Protein AF-X6MQ44-F1 (afdb_monomer)

Mean predicted aligned error: 20.92 Å

Radius of gyration: 38.78 Å; Cα contacts (8 Å, |Δi|>4): 163; chains: 1; bounding box: 104×66×96 Å

Organism: Reticulomyxa filosa (NCBI:txid46433)

Sequence (318 aa):
MSMSQIKHWPMGALSVCFCKTDLRNQKKKKAPASIANKKGLDTHINITDWSSSKMYLVGGMQNASSSKGEYDKYAKEMKALTRLCGDIITEEELRQALEDNNGNISMVIEQISRLLVHGVFIYLLLLSGYIYAYTYICIAKVGASGKSDSRVGVIFFCFLSFVFVSLSLSLSVSGQRVSYVTQQSDNDKAEYIARTMSEGSREMEGKNDRLHKEQEREEVGETKPGINLQGYCTNGNCLAAKGKLLVWVNIGFEAVSFTSDKALYCCPDCRESTVGSIVKAIQHATSLEDLRERSENAMNSVEITNLVTKLQKYEITV

Foldseek 3Di:
DDDDDDDDDDDDDDDDDDDDDDDDDDDDDDDDDDDDDDDDDDDDDDDDDDDDDDDDDPPPPPPPPDDPDPVVQQVVLLVVVCVVQVVPDPSVVLVVLCVVVVNPSVSSVVVSVVVVLVVVVVVLVVVVVVVVVVLVVVVVVVVVVVDDPVVVSVVVVVVVVVVSVVVVVVSVVVVVVVVVVCVVVVVVVVVVVVVVVVVVVVVVVVVVVVVVVVVVPPDPPDDDAAKKWKFAFPPPPFPCNVVVHIAIDGPHDPDDPPDLVLQFDQGPGVRDRGGRGTPDIDDPAPDPVRVVVVVVCVCPDPVNVVVCVVCVVVVNDD

Secondary structure (DSSP, 8-state):
-PPPPPPP-PPPPPP--------------------------------------------------S---GGGTTHHHHHHHHHHHTTTS-HHHHHHHHHHTTT-HHHHHHHHHHHHHHHHHHHHHHHHHHHHHHHHHHHHHHHTTS---HHHHHHHHHHHHHHHHHHHHHHHHHHHHHHHHHHHHHHHHHHHHHHHHHHHHHHHHHHHHHHHHHHGGGG-----SS-EEEEEE--TTSHHHHTT-EEEEE--SS-----TT---EE-TTT-SEEEEEEEEEE-S-S-HHHHHHHHHHHHTSHHHHHHHHHHHHTT---

Structure (mmCIF, N/CA/C/O backbone):
data_AF-X6MQ44-F1
#
_entry.id   AF-X6MQ44-F1
#
loop_
_atom_site.group_PDB
_atom_site.id
_atom_site.type_symbol
_atom_site.label_atom_id
_atom_site.label_alt_id
_atom_site.label_comp_id
_atom_site.label_asym_id
_atom_site.label_entity_id
_atom_site.label_seq_id
_atom_site.pdbx_PDB_ins_code
_atom_site.Cartn_x
_atom_site.Cartn_y
_atom_site.Cartn_z
_atom_site.occupancy
_atom_site.B_iso_or_equiv
_atom_site.auth_seq_id
_atom_site.auth_comp_id
_atom_site.auth_asym_id
_atom_site.auth_atom_id
_atom_site.pdbx_PDB_model_num
ATOM 1 N N . MET A 1 1 ? 10.439 22.976 60.079 1.00 40.72 1 MET A N 1
ATOM 2 C CA . MET A 1 1 ? 10.827 22.303 58.821 1.00 40.72 1 MET A CA 1
ATOM 3 C C . MET A 1 1 ? 11.066 23.380 57.781 1.00 40.72 1 MET A C 1
ATOM 5 O O . MET A 1 1 ? 10.129 24.074 57.413 1.00 40.72 1 MET A O 1
ATOM 9 N N . SER A 1 2 ? 12.332 23.606 57.438 1.00 33.25 2 SER A N 1
ATOM 10 C CA . SER A 1 2 ? 12.802 24.615 56.487 1.00 33.25 2 SER A CA 1
ATOM 11 C C . SER A 1 2 ? 12.750 24.066 55.059 1.00 33.25 2 SER A C 1
ATOM 13 O O . SER A 1 2 ? 13.154 22.930 54.822 1.00 33.25 2 SER A O 1
ATOM 15 N N . MET A 1 3 ? 12.262 24.867 54.108 1.00 34.16 3 MET A N 1
ATOM 16 C CA . MET A 1 3 ? 12.374 24.570 52.677 1.00 34.16 3 MET A CA 1
ATOM 17 C C . MET A 1 3 ? 13.710 25.099 52.154 1.00 34.16 3 MET A C 1
ATOM 19 O O . MET A 1 3 ? 14.016 26.286 52.256 1.00 34.16 3 MET A O 1
ATOM 23 N N . SER A 1 4 ? 14.511 24.177 51.634 1.00 43.12 4 SER A N 1
ATOM 24 C CA . SER A 1 4 ? 15.811 24.390 51.014 1.00 43.12 4 SER A CA 1
ATOM 25 C C . SER A 1 4 ? 15.689 24.888 49.574 1.00 43.12 4 SER A C 1
ATOM 27 O O . SER A 1 4 ? 14.761 24.564 48.838 1.00 43.12 4 SER A O 1
ATOM 29 N N . GLN A 1 5 ? 16.677 25.696 49.201 1.00 50.06 5 GLN A N 1
ATOM 30 C CA . GLN A 1 5 ? 16.797 26.423 47.946 1.00 50.06 5 GLN A CA 1
ATOM 31 C C . GLN A 1 5 ? 17.142 25.533 46.745 1.00 50.06 5 GLN A C 1
ATOM 33 O O . GLN A 1 5 ? 17.976 24.632 46.845 1.00 50.06 5 GLN A O 1
ATOM 38 N N . ILE A 1 6 ? 16.569 25.869 45.588 1.00 42.12 6 ILE A N 1
ATOM 39 C CA . ILE A 1 6 ? 16.967 25.368 44.269 1.00 42.12 6 ILE A CA 1
ATOM 40 C C . ILE A 1 6 ? 18.019 26.331 43.697 1.00 42.12 6 ILE A C 1
ATOM 42 O O . ILE A 1 6 ? 17.779 27.532 43.584 1.00 42.12 6 ILE A O 1
ATOM 46 N N . LYS A 1 7 ? 19.202 25.797 43.372 1.00 47.31 7 LYS A N 1
ATOM 47 C CA . LYS A 1 7 ? 20.334 26.519 42.774 1.00 47.31 7 LYS A CA 1
ATOM 48 C C . LYS A 1 7 ? 20.227 26.527 41.245 1.00 47.31 7 LYS A C 1
ATOM 50 O O . LYS A 1 7 ? 20.020 25.484 40.634 1.00 47.31 7 LYS A O 1
ATOM 55 N N . HIS A 1 8 ? 20.438 27.702 40.655 1.00 36.41 8 HIS A N 1
ATOM 56 C CA . HIS A 1 8 ? 20.649 27.925 39.223 1.00 36.41 8 HIS A CA 1
ATOM 57 C C . HIS A 1 8 ? 21.972 27.315 38.721 1.00 36.41 8 HIS A C 1
ATOM 59 O O . HIS A 1 8 ? 22.979 27.336 39.428 1.00 36.41 8 HIS A O 1
ATOM 65 N N . TRP A 1 9 ? 21.976 26.848 37.470 1.00 40.34 9 TRP A N 1
ATOM 66 C CA . TRP A 1 9 ? 23.171 26.543 36.668 1.00 40.34 9 TRP A CA 1
ATOM 67 C C . TRP A 1 9 ? 23.391 27.635 35.603 1.00 40.34 9 TRP A C 1
ATOM 69 O O . TRP A 1 9 ? 22.401 28.118 35.047 1.00 40.34 9 TRP A O 1
ATOM 79 N N . PRO A 1 10 ? 24.643 28.022 35.282 1.00 53.38 10 PRO A N 1
ATOM 80 C CA . PRO A 1 10 ? 24.929 28.978 34.219 1.00 53.38 10 PRO A CA 1
ATOM 81 C C . PRO A 1 10 ? 25.150 28.285 32.863 1.00 53.38 10 PRO A C 1
ATOM 83 O O . PRO A 1 10 ? 25.798 27.244 32.770 1.00 53.38 10 PRO A O 1
ATOM 86 N N . MET A 1 11 ? 24.635 28.911 31.802 1.00 32.62 11 MET A N 1
ATOM 87 C CA . MET A 1 11 ? 24.924 28.575 30.407 1.00 32.62 11 MET A CA 1
ATOM 88 C C . MET A 1 11 ? 26.364 28.972 30.052 1.00 32.62 11 MET A C 1
ATOM 90 O O . MET A 1 11 ? 26.730 30.143 30.145 1.00 32.62 11 MET A O 1
ATOM 94 N N . GLY A 1 12 ? 27.169 27.993 29.637 1.00 39.81 12 GLY A N 1
ATOM 95 C CA . GLY A 1 12 ? 28.502 28.191 29.073 1.00 39.81 12 GLY A CA 1
ATOM 96 C C . GLY A 1 12 ? 28.436 28.395 27.560 1.00 39.81 12 GLY A C 1
ATOM 97 O O . GLY A 1 12 ? 27.854 27.586 26.841 1.00 39.81 12 GLY A O 1
ATOM 98 N N . ALA A 1 13 ? 29.033 29.491 27.100 1.00 38.56 13 ALA A N 1
ATOM 99 C CA . ALA A 1 13 ? 29.178 29.870 25.703 1.00 38.56 13 ALA A CA 1
ATOM 100 C C . ALA A 1 13 ? 30.116 28.912 24.946 1.00 38.56 13 ALA A C 1
ATOM 102 O O . ALA A 1 13 ? 31.231 28.647 25.395 1.00 38.56 13 ALA A O 1
ATOM 103 N N . LEU A 1 14 ? 29.687 28.443 23.771 1.00 35.06 14 LEU A N 1
ATOM 104 C CA . LEU A 1 14 ? 30.545 27.744 22.815 1.00 35.06 14 LEU A CA 1
ATOM 105 C C . LEU A 1 14 ? 31.047 28.724 21.751 1.00 35.06 14 LEU A C 1
ATOM 107 O O . LEU A 1 14 ? 30.281 29.415 21.081 1.00 35.06 14 LEU A O 1
ATOM 111 N N . SER A 1 15 ? 32.372 28.774 21.670 1.00 37.06 15 SER A N 1
ATOM 112 C CA . SER A 1 15 ? 33.204 29.583 20.787 1.00 37.06 15 SER A CA 1
ATOM 113 C C . SER A 1 15 ? 33.095 29.129 19.327 1.00 37.06 15 SER A C 1
ATOM 115 O O . SER A 1 15 ? 33.192 27.940 19.026 1.00 37.06 15 SER A O 1
ATOM 117 N N . VAL A 1 16 ? 32.929 30.093 18.421 1.00 33.97 16 VAL A N 1
ATOM 118 C CA . VAL A 1 16 ? 32.944 29.913 16.965 1.00 33.97 16 VAL A CA 1
ATOM 119 C C . VAL A 1 16 ? 34.387 30.053 16.472 1.00 33.97 16 VAL A C 1
ATOM 121 O O . VAL A 1 16 ? 34.942 31.150 16.478 1.00 33.97 16 VAL A O 1
ATOM 124 N N . CYS A 1 17 ? 34.996 28.958 16.014 1.00 33.00 17 CYS A N 1
ATOM 125 C CA . CYS A 1 17 ? 36.275 28.998 15.300 1.00 33.00 17 CYS A CA 1
ATOM 126 C C . CYS A 1 17 ? 36.040 29.176 13.793 1.00 33.00 17 CYS A C 1
ATOM 128 O O . CYS A 1 17 ? 35.612 28.259 13.098 1.00 33.00 17 CYS A O 1
ATOM 130 N N . PHE A 1 18 ? 36.367 30.367 13.292 1.00 29.58 18 PHE A N 1
ATOM 131 C CA . PHE A 1 18 ? 36.511 30.680 11.871 1.00 29.58 18 PHE A CA 1
ATOM 132 C C . PHE A 1 18 ? 37.867 30.151 11.370 1.00 29.58 18 PHE A C 1
ATOM 134 O O . PHE A 1 18 ? 38.910 30.683 11.750 1.00 29.58 18 PHE A O 1
ATOM 141 N N . CYS A 1 19 ? 37.877 29.149 10.487 1.00 31.67 19 CYS A N 1
ATOM 142 C CA . CYS A 1 19 ? 39.065 28.835 9.691 1.00 31.67 19 CYS A CA 1
ATOM 143 C C . CYS A 1 19 ? 39.043 29.656 8.399 1.00 31.67 19 CYS A C 1
ATOM 145 O O . CYS A 1 19 ? 38.226 29.454 7.506 1.00 31.67 19 CYS A O 1
ATOM 147 N N . LYS A 1 20 ? 39.959 30.619 8.350 1.00 37.53 20 LYS A N 1
ATOM 148 C CA . LYS A 1 20 ? 40.277 31.484 7.219 1.00 37.53 20 LYS A CA 1
ATOM 149 C C . LYS A 1 20 ? 41.381 30.779 6.431 1.00 37.53 20 LYS A C 1
ATOM 151 O O . LYS A 1 20 ? 42.461 30.584 6.982 1.00 37.53 20 LYS A O 1
ATOM 156 N N . THR A 1 21 ? 41.136 30.386 5.183 1.00 38.09 21 THR A N 1
ATOM 157 C CA . THR A 1 21 ? 42.202 29.874 4.307 1.00 38.09 21 THR A CA 1
ATOM 158 C C . THR A 1 21 ? 42.466 30.859 3.178 1.00 38.09 21 THR A C 1
ATOM 160 O O . THR A 1 21 ? 41.563 31.314 2.479 1.00 38.09 21 THR A O 1
ATOM 163 N N . ASP A 1 22 ? 43.738 31.232 3.104 1.00 36.44 22 ASP A N 1
ATOM 164 C CA . ASP A 1 22 ? 44.355 32.280 2.304 1.00 36.44 22 ASP A CA 1
ATOM 165 C C . ASP A 1 22 ? 44.233 32.032 0.791 1.00 36.44 22 ASP A C 1
ATOM 167 O O . ASP A 1 22 ? 44.649 30.996 0.270 1.00 36.44 22 ASP A O 1
ATOM 171 N N . LEU A 1 23 ? 43.760 33.050 0.068 1.00 40.91 23 LEU A N 1
ATOM 172 C CA . LEU A 1 23 ? 44.074 33.247 -1.343 1.00 40.91 23 LEU A CA 1
ATOM 173 C C . LEU A 1 23 ? 45.462 33.889 -1.444 1.00 40.91 23 LEU A C 1
ATOM 175 O O . LEU A 1 23 ? 45.620 35.049 -1.064 1.00 40.91 23 LEU A O 1
ATOM 179 N N . ARG A 1 24 ? 46.436 33.200 -2.052 1.00 38.47 24 ARG A N 1
ATOM 180 C CA . ARG A 1 24 ? 47.536 33.838 -2.805 1.00 38.47 24 ARG A CA 1
ATOM 181 C C . ARG A 1 24 ? 48.386 32.817 -3.565 1.00 38.47 24 ARG A C 1
ATOM 183 O O . ARG A 1 24 ? 49.160 32.085 -2.965 1.00 38.47 24 ARG A O 1
ATOM 190 N N . ASN A 1 25 ? 48.308 32.841 -4.898 1.00 39.97 25 ASN A N 1
ATOM 191 C CA . ASN A 1 25 ? 49.400 33.281 -5.787 1.00 39.97 25 ASN A CA 1
ATOM 192 C C . ASN A 1 25 ? 49.288 32.666 -7.190 1.00 39.97 25 ASN A C 1
ATOM 194 O O . ASN A 1 25 ? 49.593 31.500 -7.414 1.00 39.97 25 ASN A O 1
ATOM 198 N N . GLN A 1 26 ? 48.977 33.516 -8.170 1.00 43.81 26 GLN A N 1
ATOM 199 C CA . GLN A 1 26 ? 49.437 33.322 -9.541 1.00 43.81 26 GLN A CA 1
ATOM 200 C C . GLN A 1 26 ? 50.883 33.816 -9.662 1.00 43.81 26 GLN A C 1
ATOM 202 O O . GLN A 1 26 ? 51.168 34.948 -9.270 1.00 43.81 26 GLN A O 1
ATOM 207 N N . LYS A 1 27 ? 51.761 33.035 -10.305 1.00 42.88 27 LYS A N 1
ATOM 208 C CA . LYS A 1 27 ? 52.895 33.557 -11.094 1.00 42.88 27 LYS A CA 1
ATOM 209 C C . LYS A 1 27 ? 53.459 32.491 -12.050 1.00 42.88 27 LYS A C 1
ATOM 211 O O . LYS A 1 27 ? 54.208 31.613 -11.661 1.00 42.88 27 LYS A O 1
ATOM 216 N N . LYS A 1 28 ? 53.061 32.634 -13.319 1.00 45.84 28 LYS A N 1
ATOM 217 C CA . LYS A 1 28 ? 53.877 32.710 -14.551 1.00 45.84 28 LYS A CA 1
ATOM 218 C C . LYS A 1 28 ? 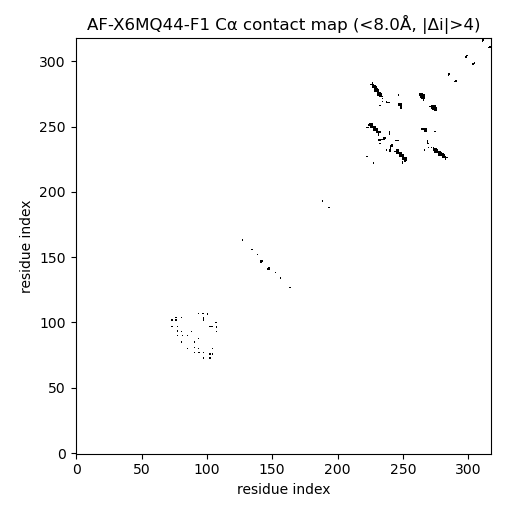55.172 31.872 -14.698 1.00 45.84 28 LYS A C 1
ATOM 220 O O . LYS A 1 28 ? 56.120 32.061 -13.949 1.00 45.84 28 LYS A O 1
ATOM 225 N N . LYS A 1 29 ? 55.255 31.284 -15.912 1.00 42.00 29 LYS A N 1
ATOM 226 C CA . LYS A 1 29 ? 56.418 31.074 -16.820 1.00 42.00 29 LYS A CA 1
ATOM 227 C C . LYS A 1 29 ? 57.267 29.801 -16.635 1.00 42.00 29 LYS A C 1
ATOM 229 O O . LYS A 1 29 ? 58.084 29.754 -15.730 1.00 42.00 29 LYS A O 1
ATOM 234 N N . LYS A 1 30 ? 57.261 28.905 -17.639 1.00 37.31 30 LYS A N 1
ATOM 235 C CA . LYS A 1 30 ? 58.252 28.815 -18.751 1.00 37.31 30 LYS A CA 1
ATOM 236 C C . LYS A 1 30 ? 58.090 27.491 -19.525 1.00 37.31 30 LYS A C 1
ATOM 238 O O . LYS A 1 30 ? 58.086 26.430 -18.919 1.00 37.31 30 LYS A O 1
ATOM 243 N N . ALA A 1 31 ? 58.030 27.571 -20.856 1.00 41.19 31 ALA A N 1
ATOM 244 C CA . ALA A 1 31 ? 58.493 26.499 -21.747 1.00 41.19 31 ALA A CA 1
ATOM 245 C C . ALA A 1 31 ? 60.039 26.455 -21.720 1.00 41.19 31 ALA A C 1
ATOM 247 O O . ALA A 1 31 ? 60.648 27.479 -21.374 1.00 41.19 31 ALA A O 1
ATOM 248 N N . PRO A 1 32 ? 60.685 25.326 -22.080 1.00 52.41 32 PRO A N 1
ATOM 249 C CA . PRO A 1 32 ? 61.116 25.198 -23.479 1.00 52.41 32 PRO A CA 1
ATOM 250 C C . PRO A 1 32 ? 61.218 23.760 -24.057 1.00 52.41 32 PRO A C 1
ATOM 252 O O . PRO A 1 32 ? 61.368 22.779 -23.342 1.00 52.41 32 PRO A O 1
ATOM 255 N N . ALA A 1 33 ? 61.215 23.731 -25.396 1.00 37.25 33 ALA A N 1
ATOM 256 C CA . ALA A 1 33 ? 62.097 22.975 -26.301 1.00 37.25 33 ALA A CA 1
ATOM 257 C C . ALA A 1 33 ? 62.185 21.429 -26.247 1.00 37.25 33 ALA A C 1
ATOM 259 O O . ALA A 1 33 ? 62.843 20.836 -25.402 1.00 37.25 33 ALA A O 1
ATOM 260 N N . SER A 1 34 ? 61.616 20.824 -27.300 1.00 50.00 34 SER A N 1
ATOM 261 C CA . SER A 1 34 ? 62.248 19.903 -28.270 1.00 50.00 34 SER A CA 1
ATOM 262 C C . SER A 1 34 ? 63.395 18.986 -27.821 1.00 50.00 34 SER A C 1
ATOM 264 O O . SER A 1 34 ? 64.504 19.478 -27.629 1.00 50.00 34 SER A O 1
ATOM 266 N N . ILE A 1 35 ? 63.198 17.660 -27.924 1.00 41.19 35 ILE A N 1
ATOM 267 C CA . ILE A 1 35 ? 64.244 16.713 -28.359 1.00 41.19 35 ILE A CA 1
ATOM 268 C C . ILE A 1 35 ? 63.657 15.628 -29.286 1.00 41.19 35 ILE A C 1
ATOM 270 O O . ILE A 1 35 ? 62.611 15.040 -29.038 1.00 41.19 35 ILE A O 1
ATOM 274 N N . ALA A 1 36 ? 64.404 15.448 -30.371 1.00 35.97 36 ALA A N 1
ATOM 275 C CA . ALA A 1 36 ? 64.347 14.570 -31.530 1.00 35.97 36 ALA A CA 1
ATOM 276 C C . ALA A 1 36 ? 63.997 13.070 -31.368 1.00 35.97 36 ALA A C 1
ATOM 278 O O . ALA A 1 36 ? 64.338 12.423 -30.386 1.00 35.97 36 ALA A O 1
ATOM 279 N N . ASN A 1 37 ? 63.476 12.537 -32.486 1.00 39.22 37 ASN A N 1
ATOM 280 C CA . ASN A 1 37 ? 63.750 11.239 -33.127 1.00 39.22 37 ASN A CA 1
ATOM 281 C C . ASN A 1 37 ? 63.785 9.954 -32.281 1.00 39.22 37 ASN A C 1
ATOM 283 O O . ASN A 1 37 ? 64.752 9.691 -31.571 1.00 39.22 37 ASN A O 1
ATOM 287 N N . LYS A 1 38 ? 62.909 9.009 -32.651 1.00 40.44 38 LYS A N 1
ATOM 288 C CA . LYS A 1 38 ? 63.353 7.652 -33.007 1.00 40.44 38 LYS A CA 1
ATOM 289 C C . LYS A 1 38 ? 62.444 7.030 -34.068 1.00 40.44 38 LYS A C 1
ATOM 291 O O . LYS A 1 38 ? 61.225 7.029 -33.953 1.00 40.44 38 LYS A O 1
ATOM 296 N N . LYS A 1 39 ? 63.108 6.557 -35.122 1.00 39.75 39 LYS A N 1
ATOM 297 C CA . LYS A 1 39 ? 62.587 5.767 -36.234 1.00 39.75 39 LYS A CA 1
ATOM 298 C C . LYS A 1 39 ? 62.207 4.361 -35.755 1.00 39.75 39 LYS A C 1
ATOM 300 O O . LYS A 1 39 ? 62.901 3.828 -34.898 1.00 39.75 39 LYS A O 1
ATOM 305 N N . GLY A 1 40 ? 61.170 3.818 -36.396 1.00 38.47 40 GLY A N 1
ATOM 306 C CA . GLY A 1 40 ? 60.993 2.426 -36.831 1.00 38.47 40 GLY A CA 1
ATOM 307 C C . GLY A 1 40 ? 61.257 1.291 -35.844 1.00 38.47 40 GLY A C 1
ATOM 308 O O . GLY A 1 40 ? 62.402 1.053 -35.477 1.00 38.47 40 GLY A O 1
ATOM 309 N N . LEU A 1 41 ? 60.219 0.501 -35.563 1.00 36.56 41 LEU A N 1
ATOM 310 C CA . LEU A 1 41 ? 60.361 -0.953 -35.579 1.00 36.56 41 LEU A CA 1
ATOM 311 C C . LEU A 1 41 ? 59.011 -1.629 -35.828 1.00 36.56 41 LEU A C 1
ATOM 313 O O . LEU A 1 41 ? 57.962 -1.148 -35.402 1.00 36.56 41 LEU A O 1
ATOM 317 N N . ASP A 1 42 ? 59.105 -2.711 -36.580 1.00 33.72 42 ASP A N 1
ATOM 318 C CA . ASP A 1 42 ? 58.079 -3.320 -37.399 1.00 33.72 42 ASP A CA 1
ATOM 319 C C . ASP A 1 42 ? 56.977 -4.063 -36.641 1.00 33.72 42 ASP A C 1
ATOM 321 O O . ASP A 1 42 ? 57.160 -4.680 -35.591 1.00 33.72 42 ASP A O 1
ATOM 325 N N . THR A 1 43 ? 55.813 -4.034 -37.274 1.00 44.06 43 THR A N 1
ATOM 326 C CA . THR A 1 43 ? 54.680 -4.928 -37.080 1.00 44.06 43 THR A CA 1
ATOM 327 C C . THR A 1 43 ? 55.044 -6.361 -37.458 1.00 44.06 43 THR A C 1
ATOM 329 O O . THR A 1 43 ? 55.342 -6.604 -38.620 1.00 44.06 43 THR A O 1
ATOM 332 N N . HIS A 1 44 ? 54.914 -7.308 -36.529 1.00 36.38 44 HIS A N 1
ATOM 333 C CA . HIS A 1 44 ? 54.509 -8.691 -36.816 1.00 36.38 44 HIS A CA 1
ATOM 334 C C . HIS A 1 44 ? 53.992 -9.337 -35.522 1.00 36.38 44 HIS A C 1
ATOM 336 O O . HIS A 1 44 ? 54.762 -9.850 -34.716 1.00 36.38 44 HIS A O 1
ATOM 342 N N . ILE A 1 45 ? 52.671 -9.312 -35.320 1.00 32.84 45 ILE A N 1
ATOM 343 C CA . ILE A 1 45 ? 51.995 -10.196 -34.364 1.00 32.84 45 ILE A CA 1
ATOM 344 C C . ILE A 1 45 ? 51.304 -11.275 -35.194 1.00 32.84 45 ILE A C 1
ATOM 346 O O . ILE A 1 45 ? 50.326 -11.011 -35.891 1.00 32.84 45 ILE A O 1
ATOM 350 N N . ASN A 1 46 ? 51.869 -12.481 -35.146 1.00 34.38 46 ASN A N 1
ATOM 351 C CA . ASN A 1 46 ? 51.244 -13.703 -35.636 1.00 34.38 46 ASN A CA 1
ATOM 352 C C . ASN A 1 46 ? 50.083 -14.060 -34.704 1.00 34.38 46 ASN A C 1
ATOM 354 O O . ASN A 1 46 ? 50.299 -14.361 -33.531 1.00 34.38 46 ASN A O 1
ATOM 358 N N . ILE A 1 47 ? 48.862 -14.040 -35.234 1.00 36.59 47 ILE A N 1
ATOM 359 C CA . ILE A 1 47 ? 47.681 -14.615 -34.590 1.00 36.59 47 ILE A CA 1
ATOM 360 C C . ILE A 1 47 ? 47.427 -15.962 -35.259 1.00 36.59 47 ILE A C 1
ATOM 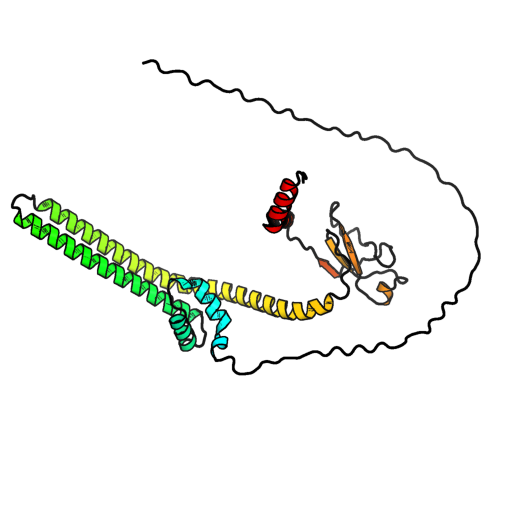362 O O . ILE A 1 47 ? 46.794 -16.019 -36.308 1.00 36.59 47 ILE A O 1
ATOM 366 N N . THR A 1 48 ? 47.906 -17.040 -34.644 1.00 41.72 48 THR A N 1
ATOM 367 C CA . THR A 1 48 ? 47.394 -18.398 -34.866 1.00 41.72 48 THR A CA 1
ATOM 368 C C . THR A 1 48 ? 47.590 -19.210 -33.590 1.00 41.72 48 THR A C 1
ATOM 370 O O . THR A 1 48 ? 48.652 -19.793 -33.410 1.00 41.72 48 THR A O 1
ATOM 373 N N . ASP A 1 49 ? 46.584 -19.237 -32.714 1.00 32.72 49 ASP A N 1
ATOM 374 C CA . ASP A 1 49 ? 46.145 -20.485 -32.075 1.00 32.72 49 ASP A CA 1
ATOM 375 C C . ASP A 1 49 ? 44.770 -20.274 -31.417 1.00 32.72 49 ASP A C 1
ATOM 377 O O . ASP A 1 49 ? 44.644 -19.704 -30.334 1.00 32.72 49 ASP A O 1
ATOM 381 N N . TRP A 1 50 ? 43.714 -20.685 -32.119 1.00 37.91 50 TRP A N 1
ATOM 382 C CA . TRP A 1 50 ? 42.380 -20.878 -31.556 1.00 37.91 50 TRP A CA 1
ATOM 383 C C . TRP A 1 50 ? 42.153 -22.384 -31.514 1.00 37.91 50 TRP A C 1
ATOM 385 O O . TRP A 1 50 ? 41.611 -22.973 -32.450 1.00 37.91 50 TRP A O 1
ATOM 395 N N . SER A 1 51 ? 42.610 -23.016 -30.437 1.00 38.97 51 SER A N 1
ATOM 396 C CA . SER A 1 51 ? 42.328 -24.423 -30.179 1.00 38.97 51 SER A CA 1
ATOM 397 C C . SER A 1 51 ? 41.161 -24.549 -29.205 1.00 38.97 51 SER A C 1
ATOM 399 O O . SER A 1 51 ? 41.185 -24.095 -28.063 1.00 38.97 51 SER A O 1
ATOM 401 N N . SER A 1 52 ? 40.101 -25.146 -29.743 1.00 48.84 52 SER A N 1
ATOM 402 C CA . SER A 1 52 ? 38.796 -25.401 -29.150 1.00 48.84 52 SER A CA 1
ATOM 403 C C . SER A 1 52 ? 38.843 -26.006 -27.746 1.00 48.84 52 SER A C 1
ATOM 405 O O . SER A 1 52 ? 39.370 -27.095 -27.547 1.00 48.84 52 SER A O 1
ATOM 407 N N . SER A 1 53 ? 38.123 -25.384 -26.812 1.00 36.06 53 SER A N 1
ATOM 408 C CA . SER A 1 53 ? 37.561 -26.073 -25.647 1.00 36.06 53 SER A CA 1
ATOM 409 C C . SER A 1 53 ? 36.042 -25.963 -25.701 1.00 36.06 53 SER A C 1
ATOM 411 O O . SER A 1 53 ? 35.448 -24.919 -25.448 1.00 36.06 53 SER A O 1
ATOM 413 N N . LYS A 1 54 ? 35.417 -27.066 -26.111 1.00 40.69 54 LYS A N 1
ATOM 414 C CA . LYS A 1 54 ? 33.972 -27.249 -26.223 1.00 40.69 54 LYS A CA 1
ATOM 415 C C . LYS A 1 54 ? 33.436 -27.651 -24.845 1.00 40.69 54 LYS A C 1
ATOM 417 O O . LYS A 1 54 ? 33.403 -28.833 -24.520 1.00 40.69 54 LYS A O 1
ATOM 422 N N . MET A 1 55 ? 33.060 -26.676 -24.016 1.00 31.81 55 MET A N 1
ATOM 423 C CA . MET A 1 55 ? 32.297 -26.940 -22.791 1.00 31.81 55 MET A CA 1
ATOM 424 C C . MET A 1 55 ? 30.829 -27.166 -23.158 1.00 31.81 55 MET A C 1
ATOM 426 O O . MET A 1 55 ? 30.144 -26.259 -23.622 1.00 31.81 55 MET A O 1
ATOM 430 N N . TYR A 1 56 ? 30.345 -28.390 -22.954 1.00 38.59 56 TYR A N 1
ATOM 431 C CA . TYR A 1 56 ? 28.919 -28.698 -22.986 1.00 38.59 56 TYR A CA 1
ATOM 432 C C . TYR A 1 56 ? 28.304 -28.269 -21.650 1.00 38.59 56 TYR A C 1
ATOM 434 O O . TYR A 1 56 ? 28.551 -28.894 -20.621 1.00 38.59 56 TYR A O 1
ATOM 442 N N . LEU A 1 57 ? 27.509 -27.199 -21.658 1.00 37.69 57 LEU A N 1
ATOM 443 C CA . LEU A 1 57 ? 26.650 -26.845 -20.532 1.00 37.69 57 LEU A CA 1
ATOM 444 C C . LEU A 1 57 ? 25.366 -27.673 -20.631 1.00 37.69 57 LEU A C 1
ATOM 446 O O . LEU A 1 57 ? 24.522 -27.446 -21.497 1.00 37.69 57 LEU A O 1
ATOM 450 N N . VAL A 1 58 ? 25.240 -28.668 -19.755 1.00 44.66 58 VAL A N 1
ATOM 451 C CA . VAL A 1 58 ? 24.029 -29.480 -19.608 1.00 44.66 58 VAL A CA 1
ATOM 452 C C . VAL A 1 58 ? 23.019 -28.671 -18.792 1.00 44.66 58 VAL A C 1
ATOM 454 O O . VAL A 1 58 ? 23.009 -28.714 -17.564 1.00 44.66 58 VAL A O 1
ATOM 457 N N . GLY A 1 59 ? 22.191 -27.887 -19.483 1.00 39.19 59 GLY A N 1
ATOM 458 C CA . GLY A 1 59 ? 21.049 -27.192 -18.893 1.00 39.19 59 GLY A CA 1
ATOM 459 C C . GLY A 1 59 ? 19.945 -28.185 -18.536 1.00 39.19 59 GLY A C 1
ATOM 460 O O . GLY A 1 59 ? 19.167 -28.597 -19.395 1.00 39.19 59 GLY A O 1
ATOM 461 N N . GLY A 1 60 ? 19.881 -28.582 -17.266 1.00 40.84 60 GLY A N 1
ATOM 462 C CA . GLY A 1 60 ? 18.774 -29.356 -16.712 1.00 40.84 60 GLY A CA 1
ATOM 463 C C . GLY A 1 60 ? 17.503 -28.510 -16.631 1.00 40.84 60 GLY A C 1
ATOM 464 O O . GLY A 1 60 ? 17.253 -27.849 -15.630 1.00 40.84 60 GLY A O 1
ATOM 465 N N . MET A 1 61 ? 16.695 -28.548 -17.689 1.00 50.56 61 MET A N 1
ATOM 466 C CA . MET A 1 61 ? 15.342 -27.995 -17.738 1.00 50.56 61 MET A CA 1
ATOM 467 C C . MET A 1 61 ? 14.390 -28.929 -16.976 1.00 50.56 61 MET A C 1
ATOM 469 O O . MET A 1 61 ? 13.768 -29.823 -17.547 1.00 50.56 61 MET A O 1
ATOM 473 N N . GLN A 1 62 ? 14.319 -28.769 -15.654 1.00 48.31 62 GLN A N 1
ATOM 474 C CA . GLN A 1 62 ? 13.347 -29.468 -14.812 1.00 48.31 62 GLN A CA 1
ATOM 475 C C . GLN A 1 62 ? 12.004 -28.736 -14.876 1.00 48.31 62 GLN A C 1
ATOM 477 O O . GLN A 1 62 ? 11.650 -27.953 -13.998 1.00 48.31 62 GLN A O 1
ATOM 482 N N . ASN A 1 63 ? 11.235 -29.015 -15.928 1.00 48.19 63 ASN A N 1
ATOM 483 C CA . ASN A 1 63 ? 9.811 -28.705 -15.958 1.00 48.19 63 ASN A CA 1
ATOM 484 C C . ASN A 1 63 ? 9.078 -29.721 -15.077 1.00 48.19 63 ASN A C 1
ATOM 486 O O . ASN A 1 63 ? 8.583 -30.743 -15.548 1.00 48.19 63 ASN A O 1
ATOM 490 N N . ALA A 1 64 ? 9.006 -29.436 -13.779 1.00 50.94 64 ALA A N 1
ATOM 491 C CA . ALA A 1 64 ? 8.079 -30.100 -12.873 1.00 50.94 64 ALA A CA 1
ATOM 492 C C . ALA A 1 64 ? 6.657 -29.549 -13.097 1.00 50.94 64 ALA A C 1
ATOM 494 O O . ALA A 1 64 ? 6.086 -28.881 -12.241 1.00 50.94 64 ALA A O 1
ATOM 495 N N . SER A 1 65 ? 6.071 -29.816 -14.264 1.00 60.03 65 SER A N 1
ATOM 496 C CA . SER A 1 65 ? 4.631 -29.675 -14.479 1.00 60.03 65 SER A CA 1
ATOM 497 C C . SER A 1 65 ? 3.971 -31.022 -14.201 1.00 60.03 65 SER A C 1
ATOM 499 O O . SER A 1 65 ? 3.667 -31.786 -15.114 1.00 60.03 65 SER A O 1
ATOM 501 N N . SER A 1 66 ? 3.787 -31.344 -12.924 1.00 52.38 66 SER A N 1
ATOM 502 C CA . SER A 1 66 ? 2.882 -32.417 -12.515 1.00 52.38 66 SER A CA 1
ATOM 503 C C . SER A 1 66 ? 2.115 -32.001 -11.258 1.00 52.38 66 SER A C 1
ATOM 505 O O . SER A 1 66 ? 2.657 -31.893 -10.164 1.00 52.38 66 SER A O 1
ATOM 507 N N . SER A 1 67 ? 0.815 -31.755 -11.440 1.00 53.06 67 SER A N 1
ATOM 508 C CA . SER A 1 67 ? -0.221 -31.721 -10.393 1.00 53.06 67 SER A CA 1
ATOM 509 C C . SER A 1 67 ? -0.160 -30.631 -9.309 1.00 53.06 67 SER A C 1
ATOM 511 O O . SER A 1 67 ? -0.577 -30.866 -8.177 1.00 53.06 67 SER A O 1
ATOM 513 N N . LYS A 1 68 ? 0.270 -29.406 -9.631 1.00 48.25 68 LYS A N 1
ATOM 514 C CA . LYS A 1 68 ? -0.022 -28.261 -8.755 1.00 48.25 68 LYS A CA 1
ATOM 515 C C . LYS A 1 68 ? -1.504 -27.912 -8.902 1.00 48.25 68 LYS A C 1
ATOM 517 O O . LYS A 1 68 ? -1.922 -27.398 -9.935 1.00 48.25 68 LYS A O 1
ATOM 522 N N . GLY A 1 69 ? -2.282 -28.332 -7.908 1.00 55.69 69 GLY A N 1
ATOM 523 C CA . GLY A 1 69 ? -3.731 -28.223 -7.882 1.00 55.69 69 GLY A CA 1
ATOM 524 C C . GLY A 1 69 ? -4.239 -26.797 -8.072 1.00 55.69 69 GLY A C 1
ATOM 525 O O . GLY A 1 69 ? -3.511 -25.818 -7.930 1.00 55.69 69 GLY A O 1
ATOM 526 N N . GLU A 1 70 ? -5.533 -26.734 -8.344 1.00 58.22 70 GLU A N 1
ATOM 527 C CA . GLU A 1 70 ? -6.430 -25.582 -8.520 1.00 58.22 70 GLU A CA 1
ATOM 528 C C . GLU A 1 70 ? -6.213 -24.381 -7.565 1.00 58.22 70 GLU A C 1
ATOM 530 O O . GLU A 1 70 ? -6.650 -23.270 -7.849 1.00 58.22 70 GLU A O 1
ATOM 535 N N . TYR A 1 71 ? -5.444 -24.574 -6.491 1.00 60.16 71 TYR A N 1
ATOM 536 C CA . TYR A 1 71 ? -4.986 -23.581 -5.519 1.00 60.16 71 TYR A CA 1
ATOM 537 C C . TYR A 1 71 ? -4.175 -22.404 -6.087 1.00 60.16 71 TYR A C 1
ATOM 539 O O . TYR A 1 71 ? -4.162 -21.344 -5.468 1.00 60.16 71 TYR A O 1
ATOM 547 N N . ASP A 1 72 ? -3.494 -22.539 -7.230 1.00 77.19 72 ASP A N 1
ATOM 548 C CA . ASP A 1 72 ? -2.635 -21.448 -7.738 1.00 77.19 72 ASP A CA 1
ATOM 549 C C . ASP A 1 72 ? -3.415 -20.381 -8.536 1.00 77.19 72 ASP A C 1
ATOM 551 O O . ASP A 1 72 ? -2.871 -19.331 -8.879 1.00 77.19 72 ASP A O 1
ATOM 555 N N . LYS A 1 73 ? -4.705 -20.617 -8.829 1.00 90.81 73 LYS A N 1
ATOM 556 C CA . LYS A 1 73 ? -5.497 -19.754 -9.724 1.00 90.81 73 LYS A CA 1
ATOM 557 C C . LYS A 1 73 ? -5.656 -18.322 -9.199 1.00 90.81 73 LYS A C 1
ATOM 559 O O . LYS A 1 73 ? -5.684 -17.395 -10.003 1.00 90.81 73 LYS A O 1
ATOM 564 N N . TYR A 1 74 ? -5.726 -18.153 -7.877 1.00 93.44 74 TYR A N 1
ATOM 565 C CA . TYR A 1 74 ? -5.954 -16.865 -7.207 1.00 93.44 74 TYR A CA 1
ATOM 566 C C . TYR A 1 74 ? -4.875 -16.532 -6.166 1.00 93.44 74 TYR A C 1
ATOM 568 O O . TYR A 1 74 ? -5.132 -15.841 -5.181 1.00 93.44 74 TYR A O 1
ATOM 576 N N . ALA A 1 75 ? -3.652 -17.049 -6.330 1.00 93.81 75 ALA A N 1
ATOM 577 C CA . ALA A 1 75 ? -2.610 -16.938 -5.307 1.00 93.81 75 ALA A CA 1
ATOM 578 C C . ALA A 1 75 ? -2.201 -15.483 -4.994 1.00 93.81 75 ALA A C 1
ATOM 580 O O . ALA A 1 75 ? -1.843 -15.160 -3.856 1.00 93.81 75 ALA A O 1
ATOM 581 N N . LYS A 1 76 ? -2.248 -14.582 -5.986 1.00 94.31 76 LYS A N 1
ATOM 582 C CA . LYS A 1 76 ? -1.896 -13.163 -5.798 1.00 94.31 76 LYS A CA 1
ATOM 583 C C . LYS A 1 76 ? -3.006 -12.416 -5.061 1.00 94.31 76 LYS A C 1
ATOM 585 O O . LYS A 1 76 ? -2.719 -11.638 -4.153 1.00 94.31 76 LYS A O 1
ATOM 590 N N . GLU A 1 77 ? -4.247 -12.684 -5.441 1.00 95.00 77 GLU A N 1
ATOM 591 C CA . GLU A 1 77 ? -5.472 -12.126 -4.880 1.00 95.00 77 GLU A CA 1
ATOM 592 C C . GLU A 1 77 ? -5.640 -12.568 -3.429 1.00 95.00 77 GLU A C 1
ATOM 594 O O . GLU A 1 77 ? -5.821 -11.724 -2.553 1.00 95.00 77 GLU A O 1
ATOM 599 N N . MET A 1 78 ? -5.459 -13.866 -3.167 1.00 95.12 78 MET A N 1
ATOM 600 C CA . MET A 1 78 ? -5.451 -14.445 -1.827 1.00 95.12 78 MET A CA 1
ATOM 601 C C . MET A 1 78 ? -4.437 -13.726 -0.939 1.00 95.12 78 MET A C 1
ATOM 603 O O . MET A 1 78 ? -4.798 -13.150 0.079 1.00 95.12 78 MET A O 1
ATOM 607 N N . LYS A 1 79 ? -3.173 -13.638 -1.377 1.00 94.75 79 LYS A N 1
ATOM 608 C CA . LYS A 1 79 ? -2.111 -12.972 -0.610 1.00 94.75 79 LYS A CA 1
ATOM 609 C C . LYS A 1 79 ? -2.404 -11.494 -0.332 1.00 94.75 79 LYS A C 1
ATOM 611 O O . LYS A 1 79 ? -2.012 -10.983 0.719 1.00 94.75 79 LYS A O 1
ATOM 616 N N . ALA A 1 80 ? -3.039 -10.789 -1.268 1.00 95.25 80 ALA A N 1
ATOM 617 C CA . ALA A 1 80 ? -3.431 -9.396 -1.077 1.00 95.25 80 ALA A CA 1
ATOM 618 C C . ALA A 1 80 ? -4.563 -9.269 -0.046 1.00 95.25 80 ALA A C 1
ATOM 620 O O . ALA A 1 80 ? -4.471 -8.447 0.864 1.00 95.25 80 ALA A O 1
ATOM 621 N N . LEU A 1 81 ? -5.589 -10.113 -0.145 1.00 94.44 81 LEU A N 1
ATOM 622 C CA . LEU A 1 81 ? -6.738 -10.103 0.754 1.00 94.44 81 LEU A CA 1
ATOM 623 C C . LEU A 1 81 ? -6.390 -10.592 2.168 1.00 94.44 81 LEU A C 1
ATOM 625 O O . LEU A 1 81 ? -6.828 -9.975 3.134 1.00 94.44 81 LEU A O 1
ATOM 629 N N . THR A 1 82 ? -5.519 -11.593 2.322 1.00 95.31 82 THR A N 1
ATOM 630 C CA . THR A 1 82 ? -4.994 -12.013 3.634 1.00 95.31 82 THR A CA 1
ATOM 631 C C . THR A 1 82 ? -4.262 -10.869 4.337 1.00 95.31 82 THR A C 1
ATOM 633 O O . THR A 1 82 ? -4.371 -10.712 5.547 1.00 95.31 82 THR A O 1
ATOM 636 N N . ARG A 1 83 ? -3.544 -10.011 3.598 1.00 93.62 83 ARG A N 1
ATOM 637 C CA . ARG A 1 83 ? -2.901 -8.823 4.189 1.00 93.62 83 ARG A CA 1
ATOM 638 C C . ARG A 1 83 ? -3.899 -7.753 4.631 1.00 93.62 83 ARG A C 1
ATOM 640 O O . ARG A 1 83 ? -3.575 -6.984 5.527 1.00 93.62 83 ARG A O 1
ATOM 647 N N . LEU A 1 84 ? -5.066 -7.679 3.993 1.00 91.38 84 LEU A N 1
ATOM 648 C CA . LEU A 1 84 ? -6.108 -6.701 4.315 1.00 91.38 84 LEU A CA 1
ATOM 649 C C . LEU A 1 84 ? -7.023 -7.174 5.452 1.00 91.38 84 LEU A C 1
ATOM 651 O O . LEU A 1 84 ? -7.466 -6.355 6.252 1.00 91.38 84 LEU A O 1
ATOM 655 N N . CYS A 1 85 ? -7.322 -8.474 5.507 1.00 89.75 85 CYS A N 1
ATOM 656 C CA . CYS A 1 85 ? -8.392 -9.029 6.339 1.00 89.75 85 CYS A CA 1
ATOM 657 C C . CYS A 1 85 ? -7.964 -10.236 7.189 1.00 89.75 85 CYS A C 1
ATOM 659 O O . CYS A 1 85 ? -8.835 -10.894 7.750 1.00 89.75 85 CYS A O 1
ATOM 661 N N . GLY A 1 86 ? -6.668 -10.546 7.289 1.00 88.06 86 GLY A N 1
ATOM 662 C CA . GLY A 1 86 ? -6.172 -11.810 7.857 1.00 88.06 86 GLY A CA 1
ATOM 663 C C . GLY A 1 86 ? -6.602 -12.116 9.295 1.00 88.06 86 GLY A C 1
ATOM 664 O O . GLY A 1 86 ? -6.704 -13.283 9.650 1.00 88.06 86 GLY A O 1
ATOM 665 N N . ASP A 1 87 ? -6.914 -11.096 10.097 1.00 89.25 87 ASP A N 1
ATOM 666 C CA . ASP A 1 87 ? -7.385 -11.283 11.479 1.00 89.25 87 ASP A CA 1
ATOM 667 C C . ASP A 1 87 ? -8.912 -11.462 11.574 1.00 89.25 87 ASP A C 1
ATOM 669 O O . ASP A 1 87 ? -9.444 -11.825 12.622 1.00 89.25 87 ASP A O 1
ATOM 673 N N . ILE A 1 88 ? -9.628 -11.144 10.493 1.00 90.00 88 ILE A N 1
ATOM 674 C CA . ILE A 1 88 ? -11.087 -11.014 10.456 1.00 90.00 88 ILE A CA 1
ATOM 675 C C . ILE A 1 88 ? -11.737 -12.234 9.804 1.00 90.00 88 ILE A C 1
ATOM 677 O O . ILE A 1 88 ? -12.797 -12.665 10.253 1.00 90.00 88 ILE A O 1
ATOM 681 N N . ILE A 1 89 ? -11.138 -12.750 8.729 1.00 93.44 89 ILE A N 1
ATOM 682 C CA . ILE A 1 89 ? -11.694 -13.837 7.922 1.00 93.44 89 ILE A CA 1
ATOM 683 C C . ILE A 1 89 ? -10.683 -14.971 7.793 1.00 93.44 89 ILE A C 1
ATOM 685 O O . ILE A 1 89 ? -9.486 -14.730 7.629 1.00 93.44 89 ILE A O 1
ATOM 689 N N . THR A 1 90 ? -11.170 -16.207 7.864 1.00 94.88 90 THR A N 1
ATOM 690 C CA . THR A 1 90 ? -10.322 -17.387 7.667 1.00 94.88 90 THR A CA 1
ATOM 691 C C . THR A 1 90 ? -9.913 -17.525 6.198 1.00 94.88 90 THR A C 1
ATOM 693 O O . THR A 1 90 ? -10.609 -17.052 5.293 1.00 94.88 90 THR A O 1
ATOM 696 N N . GLU A 1 91 ? -8.767 -18.157 5.935 1.00 93.31 91 GLU A N 1
ATOM 697 C CA . GLU A 1 91 ? -8.250 -18.327 4.570 1.00 93.31 91 GLU A CA 1
ATOM 698 C C . GLU A 1 91 ? -9.219 -19.152 3.703 1.00 93.31 91 GLU A C 1
ATOM 700 O O . GLU A 1 91 ? -9.396 -18.878 2.517 1.00 93.31 91 GLU A O 1
ATOM 705 N N . GLU A 1 92 ? -9.916 -20.112 4.309 1.00 93.88 92 GLU A N 1
ATOM 706 C CA . GLU A 1 92 ? -10.906 -20.968 3.663 1.00 93.88 92 GLU A CA 1
ATOM 707 C C . GLU A 1 92 ? -12.150 -20.192 3.214 1.00 93.88 92 GLU A C 1
ATOM 709 O O . GLU A 1 92 ? -12.588 -20.347 2.072 1.00 93.88 92 GLU A O 1
ATOM 714 N N . GLU A 1 93 ? -12.701 -19.334 4.077 1.00 94.12 93 GLU A N 1
ATOM 715 C CA . GLU A 1 93 ? -13.847 -18.475 3.743 1.00 94.12 93 GLU A CA 1
ATOM 716 C C . GLU A 1 93 ? -13.481 -17.462 2.658 1.00 94.12 93 GLU A C 1
ATOM 718 O O . GLU A 1 93 ? -14.260 -17.209 1.736 1.00 94.12 93 GLU A O 1
ATOM 723 N N . LEU A 1 94 ? -12.267 -16.914 2.736 1.00 94.62 94 LEU A N 1
ATOM 724 C CA . LEU A 1 94 ? -11.747 -15.997 1.734 1.00 94.62 94 LEU A CA 1
ATOM 725 C C . LEU A 1 94 ? -11.574 -16.682 0.373 1.00 94.62 94 LEU A C 1
ATOM 727 O O . LEU A 1 94 ? -11.871 -16.090 -0.667 1.00 94.62 94 LEU A O 1
ATOM 731 N N . ARG A 1 95 ? -11.131 -17.943 0.378 1.00 94.19 95 ARG A N 1
ATOM 732 C CA . ARG A 1 95 ? -11.004 -18.762 -0.830 1.00 94.19 95 ARG A CA 1
ATOM 733 C C . ARG A 1 95 ? -12.355 -19.045 -1.456 1.00 94.19 95 ARG A C 1
ATOM 735 O O . ARG A 1 95 ? -12.506 -18.822 -2.652 1.00 94.19 95 ARG A O 1
ATOM 742 N N . GLN A 1 96 ? -13.326 -19.468 -0.651 1.00 95.00 96 GLN A N 1
ATOM 743 C CA . GLN A 1 96 ? -14.685 -19.706 -1.125 1.00 95.00 96 GLN A CA 1
ATOM 744 C C . GLN A 1 96 ? -15.272 -18.433 -1.745 1.00 95.00 96 GLN A C 1
ATOM 746 O O . GLN A 1 96 ? -15.809 -18.475 -2.846 1.00 95.00 96 GLN A O 1
ATOM 751 N N . ALA A 1 97 ? -15.085 -17.277 -1.099 1.00 95.12 97 ALA A N 1
ATOM 752 C CA . ALA A 1 97 ? -15.540 -16.002 -1.641 1.00 95.12 97 ALA A CA 1
ATOM 753 C C . ALA A 1 97 ? -14.862 -15.663 -2.980 1.00 95.12 97 ALA A C 1
ATOM 755 O O . ALA A 1 97 ? -15.518 -15.162 -3.890 1.00 95.12 97 ALA A O 1
ATOM 756 N N . LEU A 1 98 ? -13.564 -15.938 -3.138 1.00 95.12 98 LEU A N 1
ATOM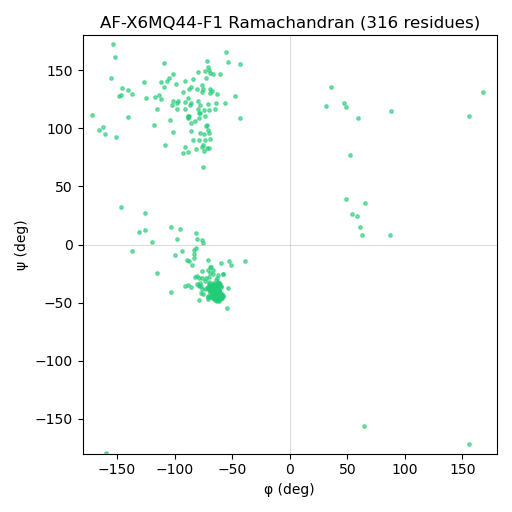 757 C CA . LEU A 1 98 ? -12.874 -15.757 -4.418 1.00 95.12 98 LEU A CA 1
ATOM 758 C C . LEU A 1 98 ? -13.399 -16.708 -5.497 1.00 95.12 98 LEU A C 1
ATOM 760 O O . LEU A 1 98 ? -13.582 -16.273 -6.632 1.00 95.12 98 LEU A O 1
ATOM 764 N N . GLU A 1 99 ? -13.659 -17.970 -5.164 1.00 94.75 99 GLU A N 1
ATOM 765 C CA . GLU A 1 99 ? -14.221 -18.957 -6.092 1.00 94.75 99 GLU A CA 1
ATOM 766 C C . GLU A 1 99 ? -15.633 -18.557 -6.548 1.00 94.75 99 GLU A C 1
ATOM 768 O O . GLU A 1 99 ? -15.879 -18.488 -7.753 1.00 94.75 99 GLU A O 1
ATOM 773 N N . ASP A 1 100 ? -16.509 -18.178 -5.612 1.00 95.38 100 ASP A N 1
ATOM 774 C CA . ASP A 1 100 ? -17.892 -17.752 -5.876 1.00 95.38 100 ASP A CA 1
ATOM 775 C C . ASP A 1 100 ? -17.968 -16.470 -6.723 1.00 95.38 100 ASP A C 1
ATOM 777 O O . ASP A 1 100 ? -18.921 -16.257 -7.472 1.00 95.38 100 ASP A O 1
ATOM 781 N N . ASN A 1 101 ? -16.951 -15.610 -6.615 1.00 95.81 101 ASN A N 1
ATOM 782 C CA . ASN A 1 101 ? -16.856 -14.348 -7.347 1.00 95.81 101 ASN A CA 1
ATOM 783 C C . ASN A 1 101 ? -15.884 -14.417 -8.540 1.00 95.81 101 ASN A C 1
ATOM 785 O O . ASN A 1 101 ? -15.465 -13.380 -9.060 1.00 95.81 101 ASN A O 1
ATOM 789 N N . ASN A 1 102 ? -15.491 -15.618 -8.975 1.00 94.50 102 ASN A N 1
ATOM 790 C CA . ASN A 1 102 ? -14.587 -15.863 -10.105 1.00 94.50 102 ASN A CA 1
ATOM 791 C C . ASN A 1 102 ? -13.236 -15.113 -10.021 1.00 94.50 102 ASN A C 1
ATOM 793 O O . ASN A 1 102 ? -12.603 -14.851 -11.047 1.00 94.50 102 ASN A O 1
ATOM 797 N N . GLY A 1 103 ? -12.765 -14.791 -8.818 1.00 93.19 103 GLY A N 1
ATOM 798 C CA . GLY A 1 103 ? -11.545 -14.020 -8.563 1.00 93.19 103 GLY A CA 1
ATOM 799 C C . GLY A 1 103 ? -11.733 -12.502 -8.553 1.00 93.19 103 GLY A C 1
ATOM 800 O O . GLY A 1 103 ? -10.748 -11.768 -8.499 1.00 93.19 103 GLY A O 1
ATOM 801 N N . ASN A 1 104 ? -12.968 -11.996 -8.607 1.00 94.94 104 ASN A N 1
ATOM 802 C CA . ASN A 1 104 ? -13.230 -10.561 -8.547 1.00 94.94 104 ASN A CA 1
ATOM 803 C C . ASN A 1 104 ? -13.052 -10.020 -7.118 1.00 94.94 104 ASN A C 1
ATOM 805 O O . ASN A 1 104 ? -13.977 -10.026 -6.305 1.00 94.94 104 ASN A O 1
ATOM 809 N N . ILE A 1 105 ? -11.859 -9.492 -6.838 1.00 94.62 105 ILE A N 1
ATOM 810 C CA . ILE A 1 105 ? -11.480 -8.912 -5.541 1.00 94.62 105 ILE A CA 1
ATOM 811 C C . ILE A 1 105 ? -12.474 -7.836 -5.074 1.00 94.62 105 ILE A C 1
ATOM 813 O O . ILE A 1 105 ? -12.772 -7.761 -3.885 1.00 94.62 105 ILE A O 1
ATOM 817 N N . SER A 1 106 ? -13.010 -7.017 -5.987 1.00 94.00 106 SER A N 1
ATOM 818 C CA . SER A 1 106 ? -13.942 -5.939 -5.631 1.00 94.00 106 SER A CA 1
ATOM 819 C C . SER A 1 106 ? -15.216 -6.491 -4.996 1.00 94.00 106 SER A C 1
ATOM 821 O O . SER A 1 106 ? -15.660 -5.989 -3.965 1.00 94.00 106 SER A O 1
ATOM 823 N N . MET A 1 107 ? -15.772 -7.557 -5.579 1.00 94.62 107 MET A N 1
ATOM 824 C CA . MET A 1 107 ? -16.972 -8.200 -5.044 1.00 94.62 107 MET A CA 1
ATOM 825 C C . MET A 1 107 ? -16.700 -8.911 -3.720 1.00 94.62 107 MET A C 1
ATOM 827 O O . MET A 1 107 ? -17.509 -8.821 -2.799 1.00 94.62 107 MET A O 1
ATOM 831 N N . VAL A 1 108 ? -15.536 -9.553 -3.591 1.00 95.94 108 VAL A N 1
ATOM 832 C CA . VAL A 1 108 ? -15.123 -10.194 -2.335 1.00 95.94 108 VAL A CA 1
ATOM 833 C C . VAL A 1 108 ? -15.000 -9.164 -1.210 1.00 95.94 108 VAL A C 1
ATOM 835 O O . VAL A 1 108 ? -15.534 -9.374 -0.123 1.00 95.94 108 VAL A O 1
ATOM 838 N N . ILE A 1 109 ? -14.367 -8.016 -1.467 1.00 93.75 109 ILE A N 1
ATOM 839 C CA . ILE A 1 109 ? -14.261 -6.924 -0.487 1.00 93.75 109 ILE A CA 1
ATOM 840 C C . ILE A 1 109 ? -15.647 -6.410 -0.094 1.00 93.75 109 ILE A C 1
ATOM 842 O O . ILE A 1 109 ? -15.896 -6.168 1.088 1.00 93.75 109 ILE A O 1
ATOM 846 N N . GLU A 1 110 ? -16.560 -6.253 -1.051 1.00 91.88 110 GLU A N 1
ATOM 847 C CA . GLU A 1 110 ? -17.923 -5.807 -0.766 1.00 91.88 110 GLU A CA 1
ATOM 848 C C . GLU A 1 110 ? -18.680 -6.822 0.109 1.00 91.88 110 GLU A C 1
ATOM 850 O O . GLU A 1 110 ? -19.310 -6.443 1.100 1.00 91.88 110 GLU A O 1
ATOM 855 N N . GLN A 1 111 ? -18.565 -8.117 -0.196 1.00 92.25 111 GLN A N 1
ATOM 856 C CA . GLN A 1 111 ? -19.176 -9.201 0.575 1.00 92.25 111 GLN A CA 1
ATOM 857 C C . GLN A 1 111 ? -18.636 -9.255 2.012 1.00 92.25 111 GLN A C 1
ATOM 859 O O . GLN A 1 111 ? -19.422 -9.311 2.962 1.00 92.25 111 GLN A O 1
ATOM 864 N N . ILE A 1 112 ? -17.316 -9.156 2.191 1.00 91.38 112 ILE A N 1
ATOM 865 C CA . ILE A 1 112 ? -16.672 -9.117 3.515 1.00 91.38 112 ILE A CA 1
ATOM 866 C C . ILE A 1 112 ? -17.093 -7.863 4.286 1.00 91.38 112 ILE A C 1
ATOM 868 O O . ILE A 1 112 ? -17.412 -7.933 5.473 1.00 91.38 112 ILE A O 1
ATOM 872 N N . SER A 1 113 ? -17.162 -6.714 3.611 1.00 89.88 113 SER A N 1
ATOM 873 C CA . SER A 1 113 ? -17.593 -5.457 4.229 1.00 89.88 113 SER A CA 1
ATOM 874 C C . SER A 1 113 ? -19.025 -5.556 4.754 1.00 89.88 113 SER A C 1
ATOM 876 O O . SER A 1 113 ? -19.312 -5.099 5.861 1.00 89.88 113 SER A O 1
ATOM 878 N N . ARG A 1 114 ? -19.924 -6.210 4.007 1.00 89.38 114 ARG A N 1
ATOM 879 C CA . ARG A 1 114 ? -21.290 -6.480 4.475 1.00 89.38 114 ARG A CA 1
ATOM 880 C C . ARG A 1 114 ? -21.284 -7.388 5.705 1.00 89.38 114 ARG A C 1
ATOM 882 O O . ARG A 1 114 ? -21.943 -7.056 6.686 1.00 89.38 114 ARG A O 1
ATOM 889 N N . LEU A 1 115 ? -20.509 -8.474 5.709 1.00 87.44 115 LEU A N 1
ATOM 890 C CA . LEU A 1 115 ? -20.409 -9.363 6.875 1.00 87.44 115 LEU A CA 1
ATOM 891 C C . LEU A 1 115 ? -19.934 -8.622 8.133 1.00 87.44 115 LEU A C 1
ATOM 893 O O . LEU A 1 115 ? -20.538 -8.769 9.195 1.00 87.44 115 LEU A O 1
ATOM 897 N N . LEU A 1 116 ? -18.919 -7.766 8.005 1.00 86.62 116 LEU A N 1
ATOM 898 C CA . LEU A 1 116 ? -18.397 -6.959 9.109 1.00 86.62 116 LEU A CA 1
ATOM 899 C C . LEU A 1 116 ? -19.439 -5.997 9.682 1.00 86.62 116 LEU A C 1
ATOM 901 O O . LEU A 1 116 ? -19.645 -5.949 10.896 1.00 86.62 116 LEU A O 1
ATOM 905 N N . VAL A 1 117 ? -20.131 -5.253 8.818 1.00 85.75 117 VAL A N 1
ATOM 906 C CA . VAL A 1 117 ? -21.161 -4.297 9.249 1.00 85.75 117 VAL A CA 1
ATOM 907 C C . VAL A 1 117 ? -22.320 -5.022 9.932 1.00 85.75 117 VAL A C 1
ATOM 909 O O . VAL A 1 117 ? -22.791 -4.583 10.983 1.00 85.75 117 VAL A O 1
ATOM 912 N N . HIS A 1 118 ? -22.748 -6.160 9.383 1.00 85.44 118 HIS A N 1
ATOM 913 C CA . HIS A 1 118 ? -23.796 -6.979 9.986 1.00 85.44 118 HIS A CA 1
ATOM 914 C C . HIS A 1 118 ? -23.363 -7.557 11.340 1.00 85.44 118 HIS A C 1
ATOM 916 O O . HIS A 1 118 ? -24.144 -7.521 12.291 1.00 85.44 118 HIS A O 1
ATOM 922 N N . GLY A 1 119 ? -22.120 -8.029 11.466 1.00 86.12 119 GLY A N 1
ATOM 923 C CA . GLY A 1 119 ? -21.573 -8.534 12.726 1.00 86.12 119 GLY A CA 1
ATOM 924 C C . GLY A 1 119 ? -21.551 -7.467 13.823 1.00 86.12 119 GLY A C 1
ATOM 925 O O . GLY A 1 119 ? -22.036 -7.704 14.931 1.00 86.12 119 GLY A O 1
ATOM 926 N N . VAL A 1 120 ? -21.079 -6.260 13.498 1.00 85.44 120 VAL A N 1
ATOM 927 C CA . VAL A 1 120 ? -21.090 -5.117 14.427 1.00 85.44 120 VAL A CA 1
ATOM 928 C C . VAL A 1 120 ? -22.520 -4.754 14.831 1.00 85.44 120 VAL A C 1
ATOM 930 O O . VAL A 1 120 ? -22.787 -4.521 16.010 1.00 85.44 120 VAL A O 1
ATOM 933 N N . PHE A 1 121 ? -23.459 -4.749 13.884 1.00 84.56 121 PHE A N 1
ATOM 934 C CA . PHE A 1 121 ? -24.861 -4.454 14.170 1.00 84.56 121 PHE A CA 1
ATOM 935 C C . PHE A 1 121 ? -25.484 -5.474 15.133 1.00 84.56 121 PHE A C 1
ATOM 937 O O . PHE A 1 121 ? -26.112 -5.089 16.119 1.00 84.56 121 PHE A O 1
ATOM 944 N N . ILE A 1 122 ? -25.256 -6.770 14.905 1.00 87.94 122 ILE A N 1
ATOM 945 C CA . ILE A 1 122 ? -25.738 -7.836 15.793 1.00 87.94 122 ILE A CA 1
ATOM 946 C C . ILE A 1 122 ? -25.126 -7.692 17.191 1.00 87.94 122 ILE A C 1
ATOM 948 O O . ILE A 1 122 ? -25.850 -7.760 18.184 1.00 87.94 122 ILE A O 1
ATOM 952 N N . TYR A 1 123 ? -23.818 -7.440 17.287 1.00 86.88 123 TYR A N 1
ATOM 953 C CA . TYR A 1 123 ? -23.148 -7.235 18.572 1.00 86.88 123 TYR A CA 1
ATOM 954 C C . TYR A 1 123 ? -23.754 -6.062 19.358 1.00 86.88 123 TYR A C 1
ATOM 956 O O . TYR A 1 123 ? -24.014 -6.180 20.556 1.00 86.88 123 TYR A O 1
ATOM 964 N N . LEU A 1 124 ? -24.054 -4.950 18.682 1.00 85.88 124 LEU A N 1
ATOM 965 C CA . LEU A 1 124 ? -24.713 -3.797 19.296 1.00 85.88 124 LEU A CA 1
ATOM 966 C C . LEU A 1 124 ? -26.131 -4.122 19.780 1.00 85.88 124 LEU A C 1
ATOM 968 O O . LEU A 1 124 ? -26.506 -3.703 20.877 1.00 85.88 124 LEU A O 1
ATOM 972 N N . LEU A 1 125 ? -26.906 -4.897 19.014 1.00 86.25 125 LEU A N 1
ATOM 973 C CA . LEU A 1 125 ? -28.229 -5.357 19.442 1.00 86.25 125 LEU A CA 1
ATOM 974 C C . LEU A 1 125 ? -28.140 -6.230 20.699 1.00 86.25 125 LEU A C 1
ATOM 976 O O . LEU A 1 125 ? -28.899 -6.015 21.645 1.00 86.25 125 LEU A O 1
ATOM 980 N N . LEU A 1 126 ? -27.185 -7.159 20.755 1.00 89.75 126 LEU A N 1
ATOM 981 C CA . LEU A 1 126 ? -26.966 -8.003 21.933 1.00 89.75 126 LEU A CA 1
ATOM 982 C C . LEU A 1 126 ? -26.562 -7.177 23.157 1.00 89.75 126 LEU A C 1
ATOM 984 O O . LEU A 1 126 ? -27.133 -7.356 24.234 1.00 89.75 126 LEU A O 1
ATOM 988 N N . LEU A 1 127 ? -25.637 -6.230 22.990 1.00 86.06 127 LEU A N 1
ATOM 989 C CA . LEU A 1 127 ? -25.216 -5.338 24.068 1.00 86.06 127 LEU A CA 1
ATOM 990 C C . LEU A 1 127 ? -26.391 -4.492 24.578 1.00 86.06 127 LEU A C 1
ATOM 992 O O . LEU A 1 127 ? -26.553 -4.315 25.784 1.00 86.06 127 LEU A O 1
ATOM 996 N N . SER A 1 128 ? -27.249 -4.021 23.673 1.00 84.75 128 SER A N 1
ATOM 997 C CA . SER A 1 128 ? -28.446 -3.256 24.028 1.00 84.75 128 SER A CA 1
ATOM 998 C C . SER A 1 128 ? -29.447 -4.073 24.841 1.00 84.75 128 SER A C 1
ATOM 1000 O O . SER A 1 128 ? -29.919 -3.610 25.880 1.00 84.75 128 SER A O 1
ATOM 1002 N N . GLY A 1 129 ? -29.703 -5.316 24.426 1.00 87.38 129 GLY A N 1
ATOM 1003 C CA . GLY A 1 129 ? -30.561 -6.242 25.154 1.00 87.38 129 GLY A CA 1
ATOM 1004 C C . GLY A 1 129 ? -29.990 -6.562 26.534 1.00 87.38 129 GLY A C 1
ATOM 1005 O O . GLY A 1 129 ? -30.725 -6.559 27.519 1.00 87.38 129 GLY A O 1
ATOM 1006 N N . TYR A 1 130 ? -28.671 -6.753 26.628 1.00 90.50 130 TYR A N 1
ATOM 1007 C CA . TYR A 1 130 ? -27.982 -6.986 27.898 1.00 90.50 130 TYR A CA 1
ATOM 1008 C C . TYR A 1 130 ? -28.124 -5.795 28.860 1.00 90.50 130 TYR A C 1
ATOM 1010 O O . TYR A 1 130 ? -28.479 -5.980 30.026 1.00 90.50 130 TYR A O 1
ATOM 1018 N N . ILE A 1 131 ? -27.924 -4.564 28.375 1.00 85.56 131 ILE A N 1
ATOM 1019 C CA . ILE A 1 131 ? -28.113 -3.339 29.170 1.00 85.56 131 ILE A CA 1
ATOM 1020 C C . ILE A 1 131 ? -29.578 -3.203 29.614 1.00 85.56 131 ILE A C 1
ATOM 1022 O O . ILE A 1 131 ? -29.850 -2.865 30.770 1.00 85.56 131 ILE A O 1
ATOM 1026 N N . TYR A 1 132 ? -30.532 -3.502 28.730 1.00 86.19 132 TYR A N 1
ATOM 1027 C CA . TYR A 1 132 ? -31.961 -3.449 29.043 1.00 86.19 132 TYR A CA 1
ATOM 1028 C C . TYR A 1 132 ? -32.351 -4.461 30.131 1.00 86.19 132 TYR A C 1
ATOM 1030 O O . TYR A 1 132 ? -33.026 -4.116 31.099 1.00 86.19 132 TYR A O 1
ATOM 1038 N N . ALA A 1 133 ? -31.861 -5.698 30.036 1.00 89.88 133 ALA A N 1
ATOM 1039 C CA . ALA A 1 133 ? -32.088 -6.719 31.055 1.00 89.88 133 ALA A CA 1
ATOM 1040 C C . ALA A 1 133 ? -31.461 -6.329 32.405 1.00 89.88 133 ALA A C 1
ATOM 1042 O O . ALA A 1 133 ? -32.110 -6.437 33.447 1.00 89.88 133 ALA A O 1
ATOM 1043 N N . TYR A 1 134 ? -30.223 -5.823 32.399 1.00 88.12 134 TYR A N 1
ATOM 1044 C CA . TYR A 1 134 ? -29.532 -5.399 33.618 1.00 88.12 134 TYR A CA 1
ATOM 1045 C C . TYR A 1 134 ? -30.254 -4.238 34.313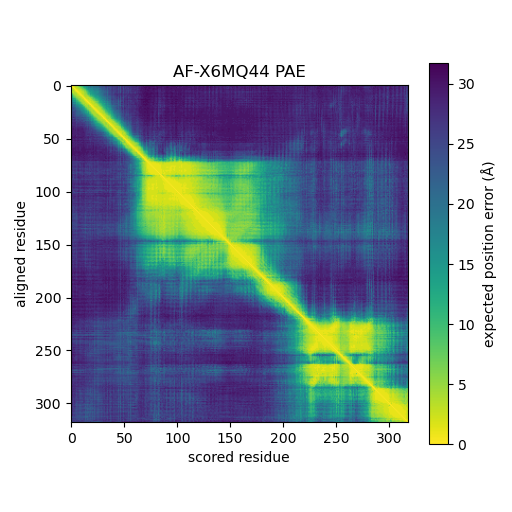 1.00 88.12 134 TYR A C 1
ATOM 1047 O O . TYR A 1 134 ? -30.498 -4.283 35.519 1.00 88.12 134 TYR A O 1
ATOM 1055 N N . THR A 1 135 ? -30.663 -3.219 33.550 1.00 84.19 135 THR A N 1
ATOM 1056 C CA . THR A 1 135 ? -31.432 -2.086 34.086 1.00 84.19 135 THR A CA 1
ATOM 1057 C C . THR A 1 135 ? -32.778 -2.531 34.653 1.00 84.19 135 THR A C 1
ATOM 1059 O O . THR A 1 135 ? -33.132 -2.108 35.754 1.00 84.19 135 THR A O 1
ATOM 1062 N N . TYR A 1 136 ? -33.487 -3.442 33.980 1.00 86.81 136 TYR A N 1
ATOM 1063 C CA . TYR A 1 136 ? -34.731 -4.024 34.487 1.00 86.81 136 TYR A CA 1
ATOM 1064 C C . TYR A 1 136 ? -34.533 -4.742 35.833 1.00 86.81 136 TYR A C 1
ATOM 1066 O O . TYR A 1 136 ? -35.282 -4.500 36.782 1.00 86.81 136 TYR A O 1
ATOM 1074 N N . ILE A 1 137 ? -33.483 -5.563 35.960 1.00 88.75 137 ILE A N 1
ATOM 1075 C CA . ILE A 1 137 ? -33.137 -6.255 37.213 1.00 88.75 137 ILE A CA 1
ATOM 1076 C C . ILE A 1 137 ? -32.818 -5.249 38.330 1.00 88.75 137 ILE A C 1
ATOM 1078 O O . ILE A 1 137 ? -33.290 -5.409 39.460 1.00 88.75 137 ILE A O 1
ATOM 1082 N N . CYS A 1 138 ? -32.048 -4.197 38.034 1.00 84.31 138 CYS A N 1
ATOM 1083 C CA . CYS A 1 138 ? -31.746 -3.139 38.999 1.00 84.31 138 CYS A CA 1
ATOM 1084 C C . CYS A 1 138 ? -33.019 -2.442 39.493 1.00 84.31 138 CYS A C 1
ATOM 1086 O O . CYS A 1 138 ? -33.186 -2.270 40.702 1.00 84.31 138 CYS A O 1
ATOM 1088 N N . ILE A 1 139 ? -33.933 -2.089 38.584 1.00 83.38 139 ILE A N 1
ATOM 1089 C CA . ILE A 1 139 ? -35.213 -1.455 38.926 1.00 83.38 139 ILE A CA 1
ATOM 1090 C C . ILE A 1 139 ? -36.058 -2.389 39.802 1.00 83.38 139 ILE A C 1
ATOM 1092 O O . ILE A 1 139 ? -36.552 -1.958 40.845 1.00 83.38 139 ILE A O 1
ATOM 1096 N N . ALA A 1 140 ? -36.166 -3.673 39.445 1.00 86.31 140 ALA A N 1
ATOM 1097 C CA . ALA A 1 140 ? -36.922 -4.657 40.221 1.00 86.31 140 ALA A CA 1
ATOM 1098 C C . ALA A 1 140 ? -36.381 -4.805 41.657 1.00 86.31 140 ALA A C 1
ATOM 1100 O O . ALA A 1 140 ? -37.146 -4.812 42.624 1.00 86.31 140 ALA A O 1
ATOM 1101 N N . LYS A 1 141 ? -35.051 -4.848 41.819 1.00 86.12 141 LYS A N 1
ATOM 1102 C CA . LYS A 1 141 ? -34.398 -4.963 43.132 1.00 86.12 141 LYS A CA 1
ATOM 1103 C C . LYS A 1 141 ? -34.568 -3.706 43.991 1.00 86.12 141 LYS A C 1
ATOM 1105 O O . LYS A 1 141 ? -34.731 -3.806 45.205 1.00 86.12 141 LYS A O 1
ATOM 1110 N N . VAL A 1 142 ? -34.556 -2.528 43.369 1.00 82.62 142 VAL A N 1
ATOM 1111 C CA . VAL A 1 142 ? -34.772 -1.241 44.047 1.00 82.62 142 VAL A CA 1
ATOM 1112 C C . VAL A 1 142 ? -36.234 -1.068 44.472 1.00 82.62 142 VAL A C 1
ATOM 1114 O O . VAL A 1 142 ? -36.484 -0.577 45.575 1.00 82.62 142 VAL A O 1
ATOM 1117 N N . GLY A 1 143 ? -37.189 -1.526 43.655 1.00 79.19 143 GLY A N 1
ATOM 1118 C CA . GLY A 1 143 ? -38.616 -1.527 43.991 1.00 79.19 143 GLY A CA 1
ATOM 1119 C C . GLY A 1 143 ? -38.943 -2.380 45.221 1.00 79.19 143 GLY A C 1
ATOM 1120 O O . GLY A 1 143 ? -39.741 -1.969 46.060 1.00 79.19 143 GLY A O 1
ATOM 1121 N N . ALA A 1 144 ? -38.254 -3.510 45.401 1.00 83.88 144 ALA A N 1
ATOM 1122 C CA . ALA A 1 144 ? -38.426 -4.374 46.572 1.00 83.88 144 ALA A CA 1
ATOM 1123 C C . ALA A 1 144 ? -37.927 -3.752 47.897 1.00 83.88 144 ALA A C 1
ATOM 1125 O O . ALA A 1 144 ? -38.333 -4.188 48.969 1.00 83.88 144 ALA A O 1
ATOM 1126 N N . SER A 1 145 ? -37.059 -2.733 47.845 1.00 83.19 145 SER A N 1
ATOM 1127 C CA . SER A 1 145 ? -36.447 -2.108 49.033 1.00 83.19 145 SER A CA 1
ATOM 1128 C C . SER A 1 145 ? -37.340 -1.047 49.708 1.00 83.19 145 SER A C 1
ATOM 1130 O O . SER A 1 145 ? -37.043 -0.588 50.810 1.00 83.19 145 SER A O 1
ATOM 1132 N N . GLY A 1 146 ? -38.439 -0.626 49.066 1.00 79.62 146 GLY A N 1
ATOM 1133 C CA . GLY A 1 146 ? -39.434 0.294 49.646 1.00 79.62 146 GLY A CA 1
ATOM 1134 C C . GLY A 1 146 ? -38.930 1.703 50.008 1.00 79.62 146 GLY A C 1
ATOM 1135 O O . GLY A 1 146 ? -39.659 2.461 50.642 1.00 79.62 146 GLY A O 1
ATOM 1136 N N . LYS A 1 147 ? -37.692 2.065 49.638 1.00 68.44 147 LYS A N 1
ATOM 1137 C CA . LYS A 1 147 ? -36.997 3.278 50.119 1.00 68.44 147 LYS A CA 1
ATOM 1138 C C . LYS A 1 147 ? -36.474 4.227 49.038 1.00 68.44 147 LYS A C 1
ATOM 1140 O O . LYS A 1 147 ? -35.684 5.113 49.349 1.00 68.44 147 LYS A O 1
ATOM 1145 N N . SER A 1 148 ? -36.871 4.072 47.780 1.00 60.00 148 SER A N 1
ATOM 1146 C CA . SER A 1 148 ? -36.282 4.845 46.681 1.00 60.00 148 SER A CA 1
ATOM 1147 C C . SER A 1 148 ? -37.230 5.890 46.096 1.00 60.00 148 SER A C 1
ATOM 1149 O O . SER A 1 148 ? -38.401 5.637 45.819 1.00 60.00 148 SER A O 1
ATOM 1151 N N . ASP A 1 149 ? -36.677 7.083 45.884 1.00 71.94 149 ASP A N 1
ATOM 1152 C CA . ASP A 1 149 ? -37.308 8.177 45.158 1.00 71.94 149 ASP A CA 1
ATOM 1153 C C . ASP A 1 149 ? -37.383 7.798 43.668 1.00 71.94 149 ASP A C 1
ATOM 1155 O O . ASP A 1 149 ? -36.412 7.897 42.911 1.00 71.94 149 ASP A O 1
ATOM 1159 N N . SER A 1 150 ? -38.541 7.265 43.271 1.00 71.00 150 SER A N 1
ATOM 1160 C CA . SER A 1 150 ? -38.831 6.674 41.952 1.00 71.00 150 SER A CA 1
ATOM 1161 C C . SER A 1 150 ? -38.458 7.547 40.742 1.00 71.00 150 SER A C 1
ATOM 1163 O O . SER A 1 150 ? -38.310 7.041 39.630 1.00 71.00 150 SER A O 1
ATOM 1165 N N . ARG A 1 151 ? -38.248 8.851 40.942 1.00 78.69 151 ARG A N 1
ATOM 1166 C CA . ARG A 1 151 ? -37.949 9.821 39.882 1.00 78.69 151 ARG A CA 1
ATOM 1167 C C . ARG A 1 151 ? -36.556 9.651 39.272 1.00 78.69 151 ARG A C 1
ATOM 1169 O O . ARG A 1 151 ? -36.400 9.848 38.070 1.00 78.69 151 ARG A O 1
ATOM 1176 N N . VAL A 1 152 ? -35.553 9.245 40.056 1.00 77.75 152 VAL A N 1
ATOM 1177 C CA . VAL A 1 152 ? -34.159 9.145 39.570 1.00 77.75 152 VAL A CA 1
ATOM 1178 C C . VAL A 1 152 ? -33.989 7.985 38.582 1.00 77.75 152 VAL A C 1
ATOM 1180 O O . VAL A 1 152 ? -33.319 8.132 37.560 1.00 77.75 152 VAL A O 1
ATOM 1183 N N . GLY A 1 153 ? -34.649 6.850 38.837 1.00 76.19 153 GLY A N 1
ATOM 1184 C CA . GLY A 1 153 ? -34.588 5.677 37.957 1.00 76.19 153 GLY A CA 1
ATOM 1185 C C . GLY A 1 153 ? -35.217 5.927 36.584 1.00 76.19 153 GLY A C 1
ATOM 1186 O O . GLY A 1 153 ? -34.655 5.525 35.567 1.00 76.19 153 GLY A O 1
ATOM 1187 N N . VAL A 1 154 ? -36.338 6.654 36.543 1.00 78.44 154 VAL A N 1
ATOM 1188 C CA . VAL A 1 154 ? -37.027 6.993 35.287 1.00 78.44 154 VAL A CA 1
ATOM 1189 C C . VAL A 1 154 ? -36.178 7.928 34.424 1.00 78.44 154 VAL A C 1
ATOM 1191 O O . VAL A 1 154 ? -36.050 7.700 33.225 1.00 78.44 154 VAL A O 1
ATOM 1194 N N . ILE A 1 155 ? -35.538 8.939 35.021 1.00 81.56 155 ILE A N 1
ATOM 1195 C CA . ILE A 1 155 ? -34.681 9.880 34.280 1.00 81.56 155 ILE A CA 1
ATOM 1196 C C . ILE A 1 155 ? -33.473 9.155 33.675 1.00 81.56 155 ILE A C 1
ATOM 1198 O O . ILE A 1 155 ? -33.153 9.362 32.504 1.00 81.56 155 ILE A O 1
ATOM 1202 N N . PHE A 1 156 ? -32.830 8.271 34.443 1.00 80.94 156 PHE A N 1
ATOM 1203 C CA . PHE A 1 156 ? -31.677 7.512 33.961 1.00 80.94 156 PHE A CA 1
ATOM 1204 C C . PHE A 1 156 ? -32.053 6.558 32.817 1.00 80.94 156 PHE A C 1
ATOM 1206 O O . PHE A 1 156 ? -31.338 6.465 31.819 1.00 80.94 156 PHE A O 1
ATOM 1213 N N . PHE A 1 157 ? -33.217 5.909 32.916 1.00 80.31 157 PHE A N 1
ATOM 1214 C CA . PHE A 1 157 ? -33.747 5.044 31.863 1.00 80.31 157 PHE A CA 1
ATOM 1215 C C . PHE A 1 157 ? -34.069 5.816 30.575 1.00 80.31 157 PHE A C 1
ATOM 1217 O O . PHE A 1 157 ? -33.700 5.382 29.480 1.00 80.31 157 PHE A O 1
ATOM 1224 N N . CYS A 1 158 ? -34.698 6.989 30.691 1.00 83.00 158 CYS A N 1
ATOM 1225 C CA . CYS A 1 158 ? -34.970 7.860 29.547 1.00 83.00 158 CYS A CA 1
ATOM 1226 C C . CYS A 1 158 ? -33.677 8.338 28.875 1.00 83.00 158 CYS A C 1
ATOM 1228 O O . CYS A 1 158 ? -33.593 8.342 27.647 1.00 83.00 158 CYS A O 1
ATOM 1230 N N . PHE A 1 159 ? -32.652 8.688 29.659 1.00 84.25 159 PHE A N 1
ATOM 1231 C CA . PHE A 1 159 ? -31.365 9.127 29.124 1.00 84.25 159 PHE A CA 1
ATOM 1232 C C . PHE A 1 159 ? -30.644 8.002 28.368 1.00 84.25 159 PHE A C 1
ATOM 1234 O O . PHE A 1 159 ? -30.206 8.205 27.238 1.00 84.25 159 PHE A O 1
ATOM 1241 N N . LEU A 1 160 ? -30.587 6.794 28.939 1.00 82.12 160 LEU A N 1
ATOM 1242 C CA . LEU A 1 160 ? -29.995 5.627 28.274 1.00 82.12 160 LEU A CA 1
ATOM 1243 C C . LEU A 1 160 ? -30.727 5.265 26.978 1.00 82.12 160 LEU A C 1
ATOM 1245 O O . LEU A 1 160 ? -30.086 5.006 25.960 1.00 82.12 160 LEU A O 1
ATOM 1249 N N . SER A 1 161 ? -32.060 5.308 26.996 1.00 82.25 161 SER A N 1
ATOM 1250 C CA . SER A 1 161 ? -32.880 5.050 25.809 1.00 82.25 161 SER A CA 1
ATOM 1251 C C . SER A 1 161 ? -32.616 6.089 24.713 1.00 82.25 161 SER A C 1
ATOM 1253 O O . SER A 1 161 ? -32.453 5.735 23.547 1.00 82.25 161 SER A O 1
ATOM 1255 N N . PHE A 1 162 ? -32.500 7.369 25.081 1.00 84.06 162 PHE A N 1
ATOM 1256 C CA . PHE A 1 162 ? -32.198 8.452 24.144 1.00 84.06 162 PHE A CA 1
ATOM 1257 C C . PHE A 1 162 ? -30.800 8.325 23.525 1.00 84.06 162 PHE A C 1
ATOM 1259 O O . PHE A 1 162 ? -30.648 8.479 22.311 1.00 84.06 162 PHE A O 1
ATOM 1266 N N . VAL A 1 163 ? -29.784 8.002 24.332 1.00 84.75 163 VAL A N 1
ATOM 1267 C CA . VAL A 1 163 ? -28.415 7.767 23.845 1.00 84.75 163 VAL A CA 1
ATOM 1268 C C . VAL A 1 163 ? -28.390 6.585 22.878 1.00 84.75 163 VAL A C 1
ATOM 1270 O O . VAL A 1 163 ? -27.765 6.671 21.822 1.00 84.75 163 VAL A O 1
ATOM 1273 N N . PHE A 1 164 ? -29.121 5.513 23.184 1.00 81.56 164 PHE A N 1
ATOM 1274 C CA . PHE A 1 164 ? -29.186 4.334 22.327 1.00 81.56 164 PHE A CA 1
ATOM 1275 C C . PHE A 1 164 ? -29.850 4.614 20.970 1.00 81.56 164 PHE A C 1
ATOM 1277 O O . PHE A 1 164 ? -29.310 4.241 19.925 1.00 81.56 164 PHE A O 1
ATOM 1284 N N . VAL A 1 165 ? -30.985 5.320 20.966 1.00 82.38 165 VAL A N 1
ATOM 1285 C CA . VAL A 1 165 ? -31.665 5.740 19.728 1.00 82.38 165 VAL A CA 1
ATOM 1286 C C . VAL A 1 165 ? -30.769 6.673 18.914 1.00 82.38 165 VAL A C 1
ATOM 1288 O O . VAL A 1 165 ? -30.635 6.495 17.705 1.00 82.38 165 VAL A O 1
ATOM 1291 N N . SER A 1 166 ? -30.092 7.616 19.572 1.00 81.38 166 SER A N 1
ATOM 1292 C CA . SER A 1 166 ? -29.184 8.561 18.911 1.00 81.38 166 SER A CA 1
ATOM 1293 C C . SER A 1 166 ? -27.985 7.857 18.271 1.00 81.38 166 SER A C 1
ATOM 1295 O O . SER A 1 166 ? -27.612 8.181 17.142 1.00 81.38 166 SER A O 1
ATOM 1297 N N . LEU A 1 167 ? -27.405 6.860 18.948 1.00 81.00 167 LEU A N 1
ATOM 1298 C CA . LEU A 1 167 ? -26.290 6.073 18.420 1.00 81.00 167 LEU A CA 1
ATOM 1299 C C . LEU A 1 167 ? -26.735 5.183 17.250 1.00 81.00 167 LEU A C 1
ATOM 1301 O O . LEU A 1 167 ? -26.060 5.134 16.225 1.00 81.00 167 LEU A O 1
ATOM 1305 N N . SER A 1 168 ? -27.904 4.548 17.364 1.00 79.44 168 SER A N 1
ATOM 1306 C CA . SER A 1 168 ? -28.483 3.707 16.305 1.00 79.44 168 SER A CA 1
ATOM 1307 C C . SER A 1 168 ? -28.809 4.512 15.043 1.00 79.44 168 SER A C 1
ATOM 1309 O O . SER A 1 168 ? -28.528 4.075 13.923 1.00 79.44 168 SER A O 1
ATOM 1311 N N . LEU A 1 169 ? -29.355 5.720 15.216 1.00 79.31 169 LEU A N 1
ATOM 1312 C CA . LEU A 1 169 ? -29.637 6.640 14.117 1.00 79.31 169 LEU A CA 1
ATOM 1313 C C . LEU A 1 169 ? -28.339 7.153 13.482 1.00 79.31 169 LEU A C 1
ATOM 1315 O O . LEU A 1 169 ? -28.225 7.182 12.260 1.00 79.31 169 LEU A O 1
ATOM 1319 N N . SER A 1 170 ? -27.333 7.479 14.298 1.00 78.50 170 SER A N 1
ATOM 1320 C CA . SER A 1 170 ? -26.018 7.910 13.809 1.00 78.50 170 SER A CA 1
ATOM 1321 C C . SER A 1 170 ? -25.333 6.819 12.986 1.00 78.50 170 SER A C 1
ATOM 1323 O O . SER A 1 170 ? -24.804 7.110 11.916 1.00 78.50 170 SER A O 1
ATOM 1325 N N . LEU A 1 171 ? -25.395 5.557 13.419 1.00 74.62 171 LEU A N 1
ATOM 1326 C CA . LEU A 1 171 ? -24.850 4.420 12.669 1.00 74.62 171 LEU A CA 1
ATOM 1327 C C . LEU A 1 171 ? -25.624 4.159 11.368 1.00 74.62 171 LEU A C 1
ATOM 1329 O O . LEU A 1 171 ? -25.002 3.922 10.335 1.00 74.62 171 LEU A O 1
ATOM 1333 N N . SER A 1 172 ? -26.954 4.289 11.380 1.00 75.00 172 SER A N 1
ATOM 1334 C CA . SER A 1 172 ? -27.784 4.136 10.171 1.00 75.00 172 SER A CA 1
ATOM 1335 C C . SER A 1 172 ? -27.500 5.223 9.128 1.00 75.00 172 SER A C 1
ATOM 1337 O O . SER A 1 172 ? -27.326 4.929 7.945 1.00 75.00 172 SER A O 1
ATOM 1339 N N . VAL A 1 173 ? -27.383 6.482 9.565 1.00 72.25 173 VAL A N 1
ATOM 1340 C CA . VAL A 1 173 ? -27.040 7.618 8.691 1.00 72.25 173 VAL A CA 1
ATOM 1341 C C . VAL A 1 173 ? -25.604 7.499 8.173 1.00 72.25 173 VAL A C 1
ATOM 1343 O O . VAL A 1 173 ? -25.331 7.815 7.013 1.00 72.25 173 VAL A O 1
ATOM 1346 N N . SER A 1 174 ? -24.685 6.994 8.999 1.00 63.41 174 SER A N 1
ATOM 1347 C CA . SER A 1 174 ? -23.307 6.716 8.582 1.00 63.41 174 SER A CA 1
ATOM 1348 C C . SER A 1 174 ? -23.256 5.616 7.520 1.00 63.41 174 SER A C 1
ATOM 1350 O O . SER A 1 174 ? -22.547 5.776 6.532 1.00 63.41 174 SER A O 1
ATOM 1352 N N . GLY A 1 175 ? -24.058 4.554 7.653 1.00 59.72 175 GLY A N 1
ATOM 1353 C CA . GLY A 1 175 ? -24.163 3.487 6.652 1.00 59.72 175 GLY A CA 1
ATOM 1354 C C . GLY A 1 175 ? -24.638 3.983 5.281 1.00 59.72 175 GLY A C 1
ATOM 1355 O O . GLY A 1 175 ? -24.056 3.622 4.259 1.00 59.72 175 GLY A O 1
ATOM 1356 N N . GLN A 1 176 ? -25.624 4.888 5.239 1.00 53.22 176 GLN A N 1
ATOM 1357 C CA . GLN A 1 176 ? -26.070 5.507 3.981 1.00 53.22 176 GLN A CA 1
ATOM 1358 C C . GLN A 1 176 ? -25.035 6.469 3.382 1.00 53.22 176 GLN A C 1
ATOM 1360 O O . GLN A 1 176 ? -24.864 6.498 2.163 1.00 53.22 176 GLN A O 1
ATOM 1365 N N . ARG A 1 177 ? -24.301 7.226 4.210 1.00 49.59 177 ARG A N 1
ATOM 1366 C CA . ARG A 1 177 ? -23.198 8.073 3.722 1.00 49.59 177 ARG A CA 1
ATOM 1367 C C . ARG A 1 177 ? -22.028 7.257 3.190 1.00 49.59 177 ARG A C 1
ATOM 1369 O O . ARG A 1 177 ? -21.456 7.657 2.186 1.00 49.59 177 ARG A O 1
ATOM 1376 N N . VAL A 1 178 ? -21.698 6.123 3.808 1.00 49.34 178 VAL A N 1
ATOM 1377 C CA . VAL A 1 178 ? -20.662 5.218 3.290 1.00 49.34 178 VAL A CA 1
ATOM 1378 C C . VAL A 1 178 ? -21.074 4.669 1.928 1.00 49.34 178 VAL A C 1
ATOM 1380 O O . VAL A 1 178 ? -20.244 4.677 1.037 1.00 49.34 178 VAL A O 1
ATOM 1383 N N . SER A 1 179 ? -22.348 4.321 1.721 1.00 50.91 179 SER A N 1
ATOM 1384 C CA . SER A 1 179 ? -22.847 3.824 0.429 1.00 50.91 179 SER A CA 1
ATOM 1385 C C . SER A 1 179 ? -22.804 4.877 -0.702 1.00 50.91 179 SER A C 1
ATOM 1387 O O . SER A 1 179 ? -22.513 4.552 -1.853 1.00 50.91 179 SER A O 1
ATOM 1389 N N . TYR A 1 180 ? -23.027 6.157 -0.377 1.00 47.41 180 TYR A N 1
ATOM 1390 C CA . TYR A 1 180 ? -22.922 7.265 -1.340 1.00 47.41 180 TYR A CA 1
ATOM 1391 C C . TYR A 1 180 ? -21.465 7.685 -1.600 1.00 47.41 180 TYR A C 1
ATOM 1393 O O . TYR A 1 180 ? -21.093 8.021 -2.722 1.00 47.41 180 TYR A O 1
ATOM 1401 N N . VAL A 1 181 ? -20.616 7.635 -0.567 1.00 43.88 181 VAL A N 1
ATOM 1402 C CA . VAL A 1 181 ? -19.176 7.890 -0.693 1.00 43.88 181 VAL A CA 1
ATOM 1403 C C . VAL A 1 181 ? -18.474 6.731 -1.392 1.00 43.88 181 VAL A C 1
ATOM 1405 O O . VAL A 1 181 ? -17.517 6.998 -2.102 1.00 43.88 181 VAL A O 1
ATOM 1408 N N . THR A 1 182 ? -18.951 5.484 -1.294 1.00 45.62 182 THR A N 1
ATOM 1409 C CA . THR A 1 182 ? -18.431 4.381 -2.115 1.00 45.62 182 THR A CA 1
ATOM 1410 C C . THR A 1 182 ? -18.689 4.629 -3.591 1.00 45.62 182 THR A C 1
ATOM 1412 O O . THR A 1 182 ? -17.742 4.528 -4.335 1.00 45.62 182 THR A O 1
ATOM 1415 N N . GLN A 1 183 ? -19.842 5.141 -4.039 1.00 47.91 183 GLN A N 1
ATOM 1416 C CA . GLN A 1 183 ? -20.010 5.467 -5.471 1.00 47.91 183 GLN A CA 1
ATOM 1417 C C . GLN A 1 183 ? -19.065 6.574 -5.981 1.00 47.91 183 GLN A C 1
ATOM 1419 O O . GLN A 1 183 ? -18.612 6.521 -7.124 1.00 47.91 183 GLN A O 1
ATOM 1424 N N . GLN A 1 184 ? -18.733 7.562 -5.145 1.00 41.59 184 GLN A N 1
ATOM 1425 C CA . GLN A 1 184 ? -17.768 8.612 -5.498 1.00 41.59 184 GLN A CA 1
ATOM 1426 C C . GLN A 1 184 ? -16.316 8.095 -5.408 1.00 41.59 184 GLN A C 1
ATOM 1428 O O . GLN A 1 184 ? -15.505 8.336 -6.297 1.00 41.59 184 GLN A O 1
ATOM 1433 N N . SER A 1 185 ? -16.018 7.312 -4.368 1.00 48.75 185 SER A N 1
ATOM 1434 C CA . SER A 1 185 ? -14.740 6.636 -4.142 1.00 48.75 185 SER A CA 1
ATOM 1435 C C . SER A 1 185 ? -14.508 5.488 -5.111 1.00 48.75 185 SER A C 1
ATOM 1437 O O . SER A 1 185 ? -13.357 5.117 -5.256 1.00 48.75 185 SER A O 1
ATOM 1439 N N . ASP A 1 186 ? -15.523 4.899 -5.731 1.00 48.59 186 ASP A N 1
ATOM 1440 C CA . ASP A 1 186 ? -15.390 3.813 -6.701 1.00 48.59 186 ASP A CA 1
ATOM 1441 C C . ASP A 1 186 ? -14.968 4.380 -8.054 1.00 48.59 186 ASP A C 1
ATOM 1443 O O . ASP A 1 186 ? -14.212 3.726 -8.758 1.00 48.59 186 ASP A O 1
ATOM 1447 N N . ASN A 1 187 ? -15.323 5.631 -8.374 1.00 56.47 187 ASN A N 1
ATOM 1448 C CA . ASN A 1 187 ? -14.735 6.349 -9.507 1.00 56.47 187 ASN A CA 1
ATOM 1449 C C . ASN A 1 187 ? -13.270 6.732 -9.231 1.00 56.47 187 ASN A C 1
ATOM 1451 O O . ASN A 1 187 ? -12.404 6.457 -10.059 1.00 56.47 187 ASN A O 1
ATOM 1455 N N . ASP A 1 188 ? -12.964 7.253 -8.038 1.00 58.50 188 ASP A N 1
ATOM 1456 C CA . ASP A 1 188 ? -11.590 7.640 -7.677 1.00 58.50 188 ASP A CA 1
ATOM 1457 C C . ASP A 1 188 ? -10.682 6.418 -7.392 1.00 58.50 188 ASP A C 1
ATOM 1459 O O . ASP A 1 188 ? -9.483 6.435 -7.682 1.00 58.50 188 ASP A O 1
ATOM 1463 N N . LYS A 1 189 ? -11.236 5.310 -6.872 1.00 65.25 189 LYS A N 1
ATOM 1464 C CA . LYS A 1 189 ? -10.548 4.016 -6.702 1.00 65.25 189 LYS A CA 1
ATOM 1465 C C . LYS A 1 189 ? -10.467 3.247 -8.000 1.00 65.25 189 LYS A C 1
ATOM 1467 O O . LYS A 1 189 ? -9.461 2.579 -8.175 1.00 65.25 189 LYS A O 1
ATOM 1472 N N . ALA A 1 190 ? -11.446 3.306 -8.901 1.00 62.31 190 ALA A N 1
ATOM 1473 C CA . ALA A 1 190 ? -11.269 2.744 -10.236 1.00 62.31 190 ALA A CA 1
ATOM 1474 C C . ALA A 1 190 ? -10.132 3.472 -10.954 1.00 62.31 190 ALA A C 1
ATOM 1476 O O . ALA A 1 190 ? -9.314 2.816 -11.590 1.00 62.31 190 ALA A O 1
ATOM 1477 N N . GLU A 1 191 ? -9.998 4.789 -10.773 1.00 69.44 191 GLU A N 1
ATOM 1478 C CA . GLU A 1 191 ? -8.863 5.544 -11.301 1.00 69.44 191 GLU A CA 1
ATOM 1479 C C . GLU A 1 191 ? -7.538 5.173 -10.608 1.00 69.44 191 GLU A C 1
ATOM 1481 O O . GLU A 1 191 ? -6.540 4.942 -11.290 1.00 69.44 191 GLU A O 1
ATOM 1486 N N . TYR A 1 192 ? -7.510 5.039 -9.276 1.00 72.56 192 TYR A N 1
ATOM 1487 C CA . TYR A 1 192 ? -6.311 4.623 -8.536 1.00 72.56 192 TYR A CA 1
ATOM 1488 C C . TYR A 1 192 ? -5.915 3.169 -8.823 1.00 72.56 192 TYR A C 1
ATOM 1490 O O . TYR A 1 192 ? -4.756 2.914 -9.109 1.00 72.56 192 TYR A O 1
ATOM 1498 N N . ILE A 1 193 ? -6.857 2.224 -8.834 1.00 69.56 193 ILE A N 1
ATOM 1499 C CA . ILE A 1 193 ? -6.634 0.811 -9.167 1.00 69.56 193 ILE A CA 1
ATOM 1500 C C . ILE A 1 193 ? -6.267 0.666 -10.644 1.00 69.56 193 ILE A C 1
ATOM 1502 O O . ILE A 1 193 ? -5.373 -0.113 -10.945 1.00 69.56 193 ILE A O 1
ATOM 1506 N N . ALA A 1 194 ? -6.849 1.440 -11.568 1.00 70.06 194 ALA A N 1
ATOM 1507 C CA . ALA A 1 194 ? -6.379 1.488 -12.955 1.00 70.06 194 ALA A CA 1
ATOM 1508 C C . ALA A 1 194 ? -4.940 2.020 -13.036 1.00 70.06 194 ALA A C 1
ATOM 1510 O O . ALA A 1 194 ? -4.132 1.487 -13.796 1.00 70.06 194 ALA A O 1
ATOM 1511 N N . ARG A 1 195 ? -4.576 3.008 -12.206 1.00 73.31 195 ARG A N 1
ATOM 1512 C CA . ARG A 1 195 ? -3.205 3.528 -12.097 1.00 73.31 195 ARG A CA 1
ATOM 1513 C C . ARG A 1 195 ? -2.252 2.476 -11.517 1.00 73.31 195 ARG A C 1
ATOM 1515 O O . ARG A 1 195 ? -1.239 2.200 -12.149 1.00 73.31 195 ARG A O 1
ATOM 1522 N N . THR A 1 196 ? -2.629 1.784 -10.440 1.00 69.88 196 THR A N 1
ATOM 1523 C CA . THR A 1 196 ? -1.856 0.707 -9.797 1.00 69.88 196 THR A CA 1
ATOM 1524 C C . THR A 1 196 ? -1.783 -0.562 -10.649 1.00 69.88 196 THR A C 1
ATOM 1526 O O . THR A 1 196 ? -0.765 -1.241 -10.639 1.00 69.88 196 THR A O 1
ATOM 1529 N N . MET A 1 197 ? -2.809 -0.890 -11.438 1.00 72.69 197 MET A N 1
ATOM 1530 C CA . MET A 1 197 ? -2.770 -1.984 -12.416 1.00 72.69 197 MET A CA 1
ATOM 1531 C C . MET A 1 197 ? -1.983 -1.600 -13.671 1.00 72.69 197 MET A C 1
ATOM 1533 O O . MET A 1 197 ? -1.341 -2.469 -14.260 1.00 72.69 197 MET A O 1
ATOM 1537 N N . SER A 1 198 ? -1.943 -0.316 -14.047 1.00 63.59 198 SER A N 1
ATOM 1538 C CA . SER A 1 198 ? -1.025 0.186 -15.077 1.00 63.59 198 SER A CA 1
ATOM 1539 C C . SER A 1 198 ? 0.429 0.197 -14.590 1.00 63.59 198 SER A C 1
ATOM 1541 O O . SER A 1 198 ? 1.327 -0.157 -15.345 1.00 63.59 198 SER A O 1
ATOM 1543 N N . GLU A 1 199 ? 0.677 0.514 -13.317 1.00 60.81 199 GLU A N 1
ATOM 1544 C CA . GLU A 1 199 ? 1.999 0.468 -12.681 1.00 60.81 199 GLU A CA 1
ATOM 1545 C C . GLU A 1 199 ? 2.446 -0.970 -12.408 1.00 60.81 199 GLU A C 1
ATOM 1547 O O . GLU A 1 199 ? 3.597 -1.300 -12.665 1.00 60.81 199 GLU A O 1
ATOM 1552 N N . GLY A 1 200 ? 1.533 -1.856 -12.005 1.00 54.41 200 GLY A N 1
ATOM 1553 C CA . GLY A 1 200 ? 1.764 -3.291 -11.841 1.00 54.41 200 GLY A CA 1
ATOM 1554 C C . GLY A 1 200 ? 1.977 -4.021 -13.171 1.00 54.41 200 GLY A C 1
ATOM 1555 O O . GLY A 1 200 ? 2.806 -4.929 -13.248 1.00 54.41 200 GLY A O 1
ATOM 1556 N N . SER A 1 201 ? 1.294 -3.592 -14.241 1.00 54.53 201 SER A N 1
ATOM 1557 C CA . SER A 1 201 ? 1.574 -4.054 -15.607 1.00 54.53 201 SER A CA 1
ATOM 1558 C C . SER A 1 201 ? 2.924 -3.530 -16.098 1.00 54.53 201 SER A C 1
ATOM 1560 O O . SER A 1 201 ? 3.689 -4.325 -16.627 1.00 54.53 201 SER A O 1
ATOM 1562 N N . ARG A 1 202 ? 3.298 -2.271 -15.809 1.00 52.94 202 ARG A N 1
ATOM 1563 C CA . ARG A 1 202 ? 4.659 -1.741 -16.054 1.00 52.94 202 ARG A CA 1
ATOM 1564 C C . ARG A 1 202 ? 5.735 -2.391 -15.174 1.00 52.94 202 ARG A C 1
ATOM 1566 O O . ARG A 1 202 ? 6.891 -2.435 -15.573 1.00 52.94 202 ARG A O 1
ATOM 1573 N N . GLU A 1 203 ? 5.397 -2.921 -13.998 1.00 52.38 203 GLU A N 1
ATOM 1574 C CA . GLU A 1 203 ? 6.313 -3.684 -13.135 1.00 52.38 203 GLU A CA 1
ATOM 1575 C C . GLU A 1 203 ? 6.480 -5.141 -13.584 1.00 52.38 203 GLU A C 1
ATOM 1577 O O . GLU A 1 203 ? 7.567 -5.698 -13.428 1.00 52.38 203 GLU A O 1
ATOM 1582 N N . MET A 1 204 ? 5.437 -5.779 -14.131 1.00 47.84 204 MET A N 1
ATOM 1583 C CA . MET A 1 204 ? 5.546 -7.112 -14.741 1.00 47.84 204 MET A CA 1
ATOM 1584 C C . MET A 1 204 ? 6.205 -7.051 -16.120 1.00 47.84 204 MET A C 1
ATOM 1586 O O . MET A 1 204 ? 7.067 -7.880 -16.402 1.00 47.84 204 MET A O 1
ATOM 1590 N N . GLU A 1 205 ? 5.910 -6.023 -16.914 1.00 46.84 205 GLU A N 1
ATOM 1591 C CA . GLU A 1 205 ? 6.680 -5.657 -18.105 1.00 46.84 205 GLU A CA 1
ATOM 1592 C C . GLU A 1 205 ? 8.113 -5.282 -17.698 1.00 46.84 205 GLU A C 1
ATOM 1594 O O . GLU A 1 205 ? 9.049 -5.775 -18.297 1.00 46.84 205 GLU A O 1
ATOM 1599 N N . GLY A 1 206 ? 8.308 -4.609 -16.556 1.00 45.66 206 GLY A N 1
ATOM 1600 C CA . GLY A 1 206 ? 9.601 -4.346 -15.915 1.00 45.66 206 GLY A CA 1
ATOM 1601 C C . GLY A 1 206 ? 10.342 -5.577 -15.365 1.00 45.66 206 GLY A C 1
ATOM 1602 O O . GLY A 1 206 ? 11.559 -5.521 -15.189 1.00 45.66 206 GLY A O 1
ATOM 1603 N N . LYS A 1 207 ? 9.651 -6.690 -15.080 1.00 46.41 207 LYS A N 1
ATOM 1604 C CA . LYS A 1 207 ? 10.246 -7.977 -14.665 1.00 46.41 207 LYS A CA 1
ATOM 1605 C C . LYS A 1 207 ? 10.586 -8.858 -15.865 1.00 46.41 207 LYS A C 1
ATOM 1607 O O . LYS A 1 207 ? 11.624 -9.512 -15.838 1.00 46.41 207 LYS A O 1
ATOM 1612 N N . ASN A 1 208 ? 9.784 -8.814 -16.926 1.00 44.25 208 ASN A N 1
ATOM 1613 C CA . ASN A 1 208 ? 10.128 -9.423 -18.211 1.00 44.25 208 ASN A CA 1
ATOM 1614 C C . ASN A 1 208 ? 11.260 -8.634 -18.904 1.00 44.25 208 ASN A C 1
ATOM 1616 O O . ASN A 1 208 ? 12.212 -9.219 -19.408 1.00 44.25 208 ASN A O 1
ATOM 1620 N N . ASP A 1 209 ? 11.255 -7.307 -18.763 1.00 45.03 209 ASP A N 1
ATOM 1621 C CA . ASP A 1 209 ? 12.365 -6.411 -19.089 1.00 45.03 209 ASP A CA 1
ATOM 1622 C C . ASP A 1 209 ? 13.546 -6.565 -18.136 1.00 45.03 209 ASP A C 1
ATOM 1624 O O . ASP A 1 209 ? 14.625 -6.130 -18.493 1.00 45.03 209 ASP A O 1
ATOM 1628 N N . ARG A 1 210 ? 13.414 -7.135 -16.928 1.00 43.34 210 ARG A N 1
ATOM 1629 C CA . ARG A 1 210 ? 14.585 -7.505 -16.102 1.00 43.34 210 ARG A CA 1
ATOM 1630 C C . ARG A 1 210 ? 15.235 -8.780 -16.606 1.00 43.34 210 ARG A C 1
ATOM 1632 O O . ARG A 1 210 ? 16.453 -8.839 -16.585 1.00 43.34 210 ARG A O 1
ATOM 1639 N N . LEU A 1 211 ? 14.453 -9.739 -17.096 1.00 40.66 211 LEU A N 1
ATOM 1640 C CA . LEU A 1 211 ? 14.980 -10.920 -17.780 1.00 40.66 211 LEU A CA 1
ATOM 1641 C C . LEU A 1 211 ? 15.645 -10.541 -19.116 1.00 40.66 211 LEU A C 1
ATOM 1643 O O . LEU A 1 211 ? 16.698 -11.081 -19.434 1.00 40.66 211 LEU A O 1
ATOM 1647 N N . HIS A 1 212 ? 15.126 -9.536 -19.833 1.00 42.47 212 HIS A N 1
ATOM 1648 C CA . HIS A 1 212 ? 15.814 -8.947 -20.992 1.00 42.47 212 HIS A CA 1
ATOM 1649 C C . HIS A 1 212 ? 16.951 -7.962 -20.619 1.00 42.47 212 HIS A C 1
ATOM 1651 O O . HIS A 1 212 ? 17.978 -7.946 -21.290 1.00 42.47 212 HIS A O 1
ATOM 1657 N N . LYS A 1 213 ? 16.859 -7.197 -19.518 1.00 46.69 213 LYS A N 1
ATOM 1658 C CA . LYS A 1 213 ? 17.932 -6.299 -19.023 1.00 46.69 213 LYS A CA 1
ATOM 1659 C C . LYS A 1 213 ? 19.068 -7.032 -18.329 1.00 46.69 213 LYS A C 1
ATOM 1661 O O . LYS A 1 213 ? 20.151 -6.471 -18.242 1.00 46.69 213 LYS A O 1
ATOM 1666 N N . GLU A 1 214 ? 18.865 -8.238 -17.810 1.00 41.59 214 GLU A N 1
ATOM 1667 C CA . GLU A 1 214 ? 19.972 -9.096 -17.377 1.00 41.59 214 GLU A CA 1
ATOM 1668 C C . GLU A 1 214 ? 20.782 -9.597 -18.576 1.00 41.59 214 GLU A C 1
ATOM 1670 O O . GLU A 1 214 ? 21.983 -9.792 -18.435 1.00 41.59 214 GLU A O 1
ATOM 1675 N N . GLN A 1 215 ? 20.173 -9.658 -19.766 1.00 38.88 215 GLN A N 1
ATOM 1676 C CA . GLN A 1 215 ? 20.867 -9.889 -21.034 1.00 38.88 215 GLN A CA 1
ATOM 1677 C C . GLN A 1 215 ? 21.534 -8.619 -21.614 1.00 38.88 215 GLN A C 1
ATOM 1679 O O . GLN A 1 215 ? 22.558 -8.731 -22.272 1.00 38.88 215 GLN A O 1
ATOM 1684 N N . GLU A 1 216 ? 21.037 -7.404 -21.329 1.00 44.12 216 GLU A N 1
ATOM 1685 C CA . GLU A 1 216 ? 21.729 -6.131 -21.664 1.00 44.12 216 GLU A CA 1
ATOM 1686 C C . GLU A 1 216 ? 22.803 -5.706 -20.639 1.00 44.12 216 GLU A C 1
ATOM 1688 O O . GLU A 1 216 ? 23.504 -4.711 -20.836 1.00 44.12 216 GLU A O 1
ATOM 1693 N N . ARG A 1 217 ? 22.961 -6.434 -19.527 1.00 48.16 217 ARG A N 1
ATOM 1694 C CA . ARG A 1 217 ? 23.987 -6.158 -18.504 1.00 48.16 217 ARG A CA 1
ATOM 1695 C C . ARG A 1 217 ? 25.395 -6.597 -18.900 1.00 48.16 217 ARG A C 1
ATOM 1697 O O . ARG A 1 217 ? 26.301 -6.454 -18.083 1.00 48.16 217 ARG A O 1
ATOM 1704 N N . GLU A 1 218 ? 25.600 -7.100 -20.112 1.00 45.62 218 GLU A N 1
ATOM 1705 C CA . GLU A 1 218 ? 26.882 -7.699 -20.478 1.00 45.62 218 GLU A CA 1
ATOM 1706 C C . GLU A 1 218 ? 28.042 -6.701 -20.630 1.00 45.62 218 GLU A C 1
ATOM 1708 O O . GLU A 1 218 ? 29.183 -7.135 -20.555 1.00 45.62 218 GLU A O 1
ATOM 1713 N N . GLU A 1 219 ? 27.829 -5.379 -20.706 1.00 52.38 219 GLU A N 1
ATOM 1714 C CA . GLU A 1 219 ? 28.958 -4.428 -20.823 1.00 52.38 219 GLU A CA 1
ATOM 1715 C C . GLU A 1 219 ? 28.749 -3.070 -20.122 1.00 52.38 219 GLU A C 1
ATOM 1717 O O . GLU A 1 219 ? 29.253 -2.033 -20.560 1.00 52.38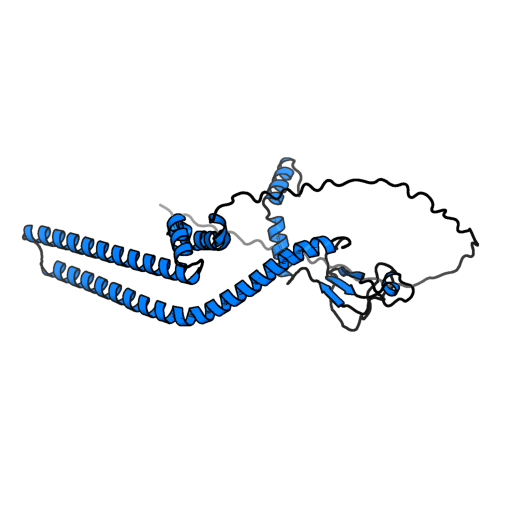 219 GLU A O 1
ATOM 1722 N N . VAL A 1 220 ? 28.014 -3.018 -19.005 1.00 51.91 220 VAL A N 1
ATOM 1723 C CA . VAL A 1 220 ? 27.984 -1.783 -18.200 1.00 51.91 220 VAL A CA 1
ATOM 1724 C C . VAL A 1 220 ? 29.279 -1.703 -17.387 1.00 51.91 220 VAL A C 1
ATOM 1726 O O . VAL A 1 220 ? 29.393 -2.305 -16.322 1.00 51.91 220 VAL A O 1
ATOM 1729 N N . GLY A 1 221 ? 30.271 -0.973 -17.907 1.00 60.72 221 GLY A N 1
ATOM 1730 C CA . GLY A 1 221 ? 31.492 -0.636 -17.169 1.00 60.72 221 GLY A CA 1
ATOM 1731 C C . GLY A 1 221 ? 31.187 0.019 -15.814 1.00 60.72 221 GLY A C 1
ATOM 1732 O O . GLY A 1 221 ? 30.105 0.571 -15.619 1.00 60.72 221 GLY A O 1
ATOM 1733 N N . GLU A 1 222 ? 32.134 -0.055 -14.871 1.00 52.66 222 GLU A N 1
ATOM 1734 C CA . GLU A 1 222 ? 31.973 0.415 -13.485 1.00 52.66 222 GLU A CA 1
ATOM 1735 C C . GLU A 1 222 ? 31.266 1.781 -13.403 1.00 52.66 222 GLU A C 1
ATOM 1737 O O . GLU A 1 222 ? 31.826 2.826 -13.752 1.00 52.66 222 GLU A O 1
ATOM 1742 N N . THR A 1 223 ? 30.019 1.790 -12.922 1.00 57.81 223 THR A N 1
ATOM 1743 C CA . THR A 1 223 ? 29.263 3.029 -12.738 1.00 57.81 223 THR A CA 1
ATOM 1744 C C . THR A 1 223 ? 29.843 3.785 -11.553 1.00 57.81 223 THR A C 1
ATOM 1746 O O . THR A 1 223 ? 29.595 3.440 -10.396 1.00 57.81 223 THR A O 1
ATOM 1749 N N . LYS A 1 224 ? 30.623 4.830 -11.830 1.00 65.88 224 LYS A N 1
ATOM 1750 C CA . LYS A 1 224 ? 31.107 5.732 -10.783 1.00 65.88 224 LYS A CA 1
ATOM 1751 C C . LYS A 1 224 ? 29.951 6.578 -10.228 1.00 65.88 224 LYS A C 1
ATOM 1753 O O . LYS A 1 224 ? 29.010 6.888 -10.966 1.00 65.88 224 LYS A O 1
ATOM 1758 N N . PRO A 1 225 ? 30.006 6.987 -8.950 1.00 69.19 225 PRO A N 1
ATOM 1759 C CA . PRO A 1 225 ? 29.052 7.942 -8.398 1.00 69.19 225 PRO A CA 1
ATOM 1760 C C . PRO A 1 225 ? 29.055 9.239 -9.227 1.00 69.19 225 PRO A C 1
ATOM 1762 O O . PRO A 1 225 ? 30.102 9.858 -9.401 1.00 69.19 225 PRO A O 1
ATOM 1765 N N . GLY A 1 226 ? 27.901 9.629 -9.772 1.00 78.94 226 GLY A N 1
ATOM 1766 C CA . GLY A 1 226 ? 27.758 10.832 -10.597 1.00 78.94 226 GLY A CA 1
ATOM 1767 C C . GLY A 1 226 ? 26.567 10.755 -11.551 1.00 78.94 226 GLY A C 1
ATOM 1768 O O . GLY A 1 226 ? 25.756 9.828 -11.485 1.00 78.94 226 GLY A O 1
ATOM 1769 N N . ILE A 1 227 ? 26.472 11.729 -12.457 1.00 84.69 227 ILE A N 1
ATOM 1770 C CA . ILE A 1 227 ? 25.516 11.692 -13.572 1.00 84.69 227 ILE A CA 1
ATOM 1771 C C . ILE A 1 227 ? 26.152 10.926 -14.732 1.00 84.69 227 ILE A C 1
ATOM 1773 O O . ILE A 1 227 ? 27.221 11.299 -15.223 1.00 84.69 227 ILE A O 1
ATOM 1777 N N . ASN A 1 228 ? 25.487 9.854 -15.165 1.00 87.38 228 ASN A N 1
ATOM 1778 C CA . ASN A 1 228 ? 25.912 9.055 -16.308 1.00 87.38 228 ASN A CA 1
ATOM 1779 C C . ASN A 1 228 ? 25.130 9.496 -17.549 1.00 87.38 228 ASN A C 1
ATOM 1781 O O . ASN A 1 228 ? 23.897 9.460 -17.584 1.00 87.38 228 ASN A O 1
ATOM 1785 N N . LEU A 1 229 ? 25.866 9.916 -18.567 1.00 89.12 229 LEU A N 1
ATOM 1786 C CA . LEU A 1 229 ? 25.357 10.327 -19.863 1.00 89.12 229 LEU A CA 1
ATOM 1787 C C . LEU A 1 229 ? 25.673 9.245 -20.885 1.00 89.12 229 LEU A C 1
ATOM 1789 O O . LEU A 1 229 ? 26.764 8.684 -20.881 1.00 89.12 229 LEU A O 1
ATOM 1793 N N . GLN A 1 230 ? 24.734 8.983 -21.780 1.00 91.19 230 GLN A N 1
ATOM 1794 C CA . GLN A 1 230 ? 24.915 8.088 -22.909 1.00 91.19 230 GLN A CA 1
ATOM 1795 C C . GLN A 1 230 ? 24.774 8.892 -24.199 1.00 91.19 230 GLN A C 1
ATOM 1797 O O . GLN A 1 230 ? 23.775 9.593 -24.397 1.00 91.19 230 GLN A O 1
ATOM 1802 N N . GLY A 1 231 ? 25.759 8.796 -25.088 1.00 93.25 231 GLY A N 1
ATOM 1803 C CA . GLY A 1 231 ? 25.742 9.536 -26.347 1.00 93.25 231 GLY A CA 1
ATOM 1804 C C . GLY A 1 231 ? 26.649 8.948 -27.415 1.00 93.25 231 GLY A C 1
ATOM 1805 O O . GLY A 1 231 ? 27.303 7.932 -27.197 1.00 93.25 231 GLY A O 1
ATOM 1806 N N . TYR A 1 232 ? 26.687 9.594 -28.579 1.00 94.44 232 TYR A N 1
ATOM 1807 C CA . TYR A 1 232 ? 27.552 9.193 -29.692 1.00 94.44 232 TYR A CA 1
ATOM 1808 C C . TYR A 1 232 ? 28.824 10.035 -29.751 1.00 94.44 232 TYR A C 1
ATOM 1810 O O . TYR A 1 232 ? 28.781 11.260 -29.619 1.00 94.44 232 TYR A O 1
ATOM 1818 N N . CYS A 1 233 ? 29.953 9.377 -30.012 1.00 95.50 233 CYS A N 1
ATOM 1819 C CA . CYS A 1 233 ? 31.206 10.047 -30.337 1.00 95.50 233 CYS A CA 1
ATOM 1820 C C . CYS A 1 233 ? 31.167 10.565 -31.785 1.00 95.50 233 CYS A C 1
ATOM 1822 O O . CYS A 1 233 ? 30.833 9.825 -32.707 1.00 95.50 233 CYS A O 1
ATOM 1824 N N . THR A 1 234 ? 31.533 11.831 -31.986 1.00 95.38 234 THR A N 1
ATOM 1825 C CA . THR A 1 234 ? 31.593 12.473 -33.314 1.00 95.38 234 THR A CA 1
ATOM 1826 C C . THR A 1 234 ? 32.974 12.402 -33.975 1.00 95.38 234 THR A C 1
ATOM 1828 O O . THR A 1 234 ? 33.124 12.793 -35.132 1.00 95.38 234 THR A O 1
ATOM 1831 N N . ASN A 1 235 ? 33.997 11.886 -33.282 1.00 96.19 235 ASN A N 1
ATOM 1832 C CA . ASN A 1 235 ? 35.335 11.739 -33.852 1.00 96.19 235 ASN A CA 1
ATOM 1833 C C . ASN A 1 235 ? 35.365 10.585 -34.863 1.00 96.19 235 ASN A C 1
ATOM 1835 O O . ASN A 1 235 ? 35.331 9.421 -34.474 1.00 96.19 235 ASN A O 1
ATOM 1839 N N . GLY A 1 236 ? 35.517 10.901 -36.153 1.00 95.62 236 GLY A N 1
ATOM 1840 C CA . GLY A 1 236 ? 35.564 9.914 -37.240 1.00 95.62 236 GLY A CA 1
ATOM 1841 C C . GLY A 1 236 ? 36.696 8.879 -37.144 1.00 95.62 236 GLY A C 1
ATOM 1842 O O . GLY A 1 236 ? 36.623 7.837 -37.795 1.00 95.62 236 GLY A O 1
ATOM 1843 N N . ASN A 1 237 ? 37.719 9.117 -36.317 1.00 97.00 237 ASN A N 1
ATOM 1844 C CA . ASN A 1 237 ? 38.793 8.160 -36.041 1.00 97.00 237 ASN A CA 1
ATOM 1845 C C . ASN A 1 237 ? 38.493 7.226 -34.857 1.00 97.00 237 ASN A C 1
ATOM 1847 O O . ASN A 1 237 ? 39.181 6.218 -34.704 1.00 97.00 237 ASN A O 1
ATOM 1851 N N . CYS A 1 238 ? 37.473 7.516 -34.047 1.00 96.38 238 CYS A N 1
ATOM 1852 C CA . CYS A 1 238 ? 37.091 6.704 -32.896 1.00 96.38 238 CYS A CA 1
ATOM 1853 C C . CYS A 1 238 ? 36.350 5.429 -33.331 1.00 96.38 238 CYS A C 1
ATOM 1855 O O . CYS A 1 238 ? 35.474 5.468 -34.198 1.00 96.38 238 CYS A O 1
ATOM 1857 N N . LEU A 1 239 ? 36.675 4.290 -32.709 1.00 95.31 239 LEU A N 1
ATOM 1858 C CA . LEU A 1 239 ? 36.017 3.008 -32.994 1.00 95.31 239 LEU A CA 1
ATOM 1859 C C . LEU A 1 239 ? 34.516 3.059 -32.690 1.00 95.31 239 LEU A C 1
ATOM 1861 O O . LEU A 1 239 ? 33.719 2.613 -33.514 1.00 95.31 239 LEU A O 1
ATOM 1865 N N . ALA A 1 240 ? 34.126 3.684 -31.575 1.00 93.31 240 ALA A N 1
ATOM 1866 C CA . ALA A 1 240 ? 32.720 3.853 -31.226 1.00 93.31 240 ALA A CA 1
ATOM 1867 C C . ALA A 1 240 ? 31.956 4.686 -32.263 1.00 93.31 240 ALA A C 1
ATOM 1869 O O . ALA A 1 240 ? 30.848 4.325 -32.647 1.00 93.31 240 ALA A O 1
ATOM 1870 N N . ALA A 1 241 ? 32.567 5.751 -32.793 1.00 95.44 241 ALA A N 1
ATOM 1871 C CA . ALA A 1 241 ? 31.953 6.559 -33.846 1.00 95.44 241 ALA A CA 1
ATOM 1872 C C . ALA A 1 241 ? 31.762 5.759 -35.146 1.00 95.44 241 ALA A C 1
ATOM 1874 O O . ALA A 1 241 ? 30.685 5.783 -35.740 1.00 95.44 241 ALA A O 1
ATOM 1875 N N . LYS A 1 242 ? 32.783 4.998 -35.567 1.00 96.00 242 LYS A N 1
ATOM 1876 C CA . LYS A 1 242 ? 32.721 4.149 -36.772 1.00 96.00 242 LYS A CA 1
ATOM 1877 C C . LYS A 1 242 ? 31.664 3.052 -36.657 1.00 96.00 242 LYS A C 1
ATOM 1879 O O . LYS A 1 242 ? 30.963 2.782 -37.628 1.00 96.00 242 LYS A O 1
ATOM 1884 N N . GLY A 1 243 ? 31.537 2.452 -35.474 1.00 93.88 243 GLY A N 1
ATOM 1885 C CA . GLY A 1 243 ? 30.533 1.432 -35.179 1.00 93.88 243 GLY A CA 1
ATOM 1886 C C . GLY A 1 243 ? 29.146 1.985 -34.843 1.00 93.88 243 GLY A C 1
ATOM 1887 O O . GLY A 1 243 ? 28.238 1.192 -34.619 1.00 93.88 243 GLY A O 1
ATOM 1888 N N . LYS A 1 244 ? 28.970 3.317 -34.787 1.00 93.31 244 LYS A N 1
ATOM 1889 C CA . LYS A 1 244 ? 27.763 3.974 -34.250 1.00 93.31 244 LYS A CA 1
ATOM 1890 C C . LYS A 1 244 ? 27.362 3.410 -32.878 1.00 93.31 244 LYS A C 1
ATOM 1892 O O . LYS A 1 244 ? 26.183 3.221 -32.595 1.00 93.31 244 LYS A O 1
ATOM 1897 N N . LEU A 1 245 ? 28.356 3.123 -32.044 1.00 92.38 245 LEU A N 1
ATOM 1898 C CA . LEU A 1 245 ? 28.171 2.589 -30.703 1.00 92.38 245 LEU A CA 1
ATOM 1899 C C . LEU A 1 245 ? 27.899 3.732 -29.724 1.00 92.38 245 LEU A C 1
ATOM 1901 O O . LEU A 1 245 ? 28.474 4.821 -29.828 1.00 92.38 245 LEU A O 1
ATOM 1905 N N . LEU A 1 246 ? 27.010 3.471 -28.770 1.00 91.94 246 LEU A N 1
ATOM 1906 C CA . LEU A 1 246 ? 26.738 4.377 -27.662 1.00 91.94 246 LEU A CA 1
ATOM 1907 C C . LEU A 1 246 ? 27.886 4.311 -26.655 1.00 91.94 246 LEU A C 1
ATOM 19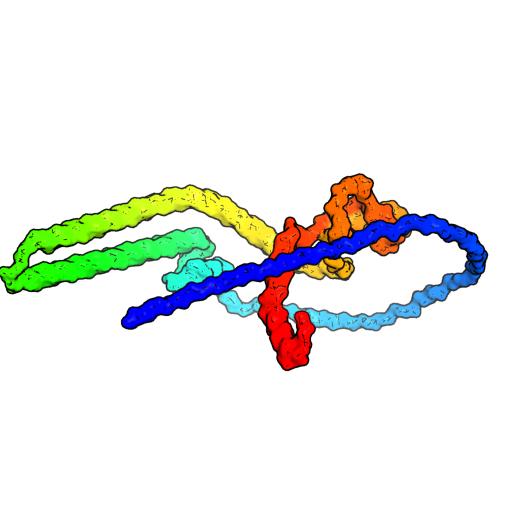09 O O . LEU A 1 246 ? 28.300 3.227 -26.256 1.00 91.94 246 LEU A O 1
ATOM 1913 N N . VAL A 1 247 ? 28.357 5.473 -26.206 1.00 92.94 247 VAL A N 1
ATOM 1914 C CA . VAL A 1 247 ? 29.387 5.587 -25.169 1.00 92.94 247 VAL A CA 1
ATOM 1915 C C . VAL A 1 247 ? 28.804 6.175 -23.893 1.00 92.94 247 VAL A C 1
ATOM 1917 O O . VAL A 1 247 ? 27.995 7.106 -23.936 1.00 92.94 247 VAL A O 1
ATOM 1920 N N . TRP A 1 248 ? 29.235 5.633 -22.755 1.00 91.50 248 TRP A N 1
ATOM 1921 C CA . TRP A 1 248 ? 28.886 6.133 -21.429 1.00 91.50 248 TRP A CA 1
ATOM 1922 C C . TRP A 1 248 ? 29.934 7.130 -20.936 1.00 91.50 248 TRP A C 1
ATOM 1924 O O . TRP A 1 248 ? 31.134 6.864 -20.970 1.00 91.50 248 TRP A O 1
ATOM 1934 N N . VAL A 1 249 ? 29.476 8.279 -20.452 1.00 89.25 249 VAL A N 1
ATOM 1935 C CA . VAL A 1 249 ? 30.302 9.344 -19.887 1.00 89.25 249 VAL A CA 1
ATOM 1936 C C . VAL A 1 249 ? 29.798 9.663 -18.488 1.00 89.25 249 VAL A C 1
ATOM 1938 O O . VAL A 1 249 ? 28.628 9.988 -18.306 1.00 89.25 249 VAL A O 1
ATOM 1941 N N . ASN A 1 250 ? 30.683 9.618 -17.497 1.00 87.50 250 ASN A N 1
ATOM 1942 C CA . ASN A 1 250 ? 30.373 10.037 -16.134 1.00 87.50 250 ASN A CA 1
ATOM 1943 C C . ASN A 1 250 ? 30.947 11.434 -15.877 1.00 87.50 250 ASN A C 1
ATOM 1945 O O . ASN A 1 250 ? 32.151 11.638 -16.034 1.00 87.50 250 ASN A O 1
ATOM 1949 N N . ILE A 1 251 ? 30.095 12.385 -15.488 1.00 83.56 251 ILE A N 1
ATOM 1950 C CA . ILE A 1 251 ? 30.506 13.777 -15.227 1.00 83.56 251 ILE A CA 1
ATOM 1951 C C . ILE A 1 251 ? 30.737 14.083 -13.736 1.00 83.56 251 ILE A C 1
ATOM 1953 O O . ILE A 1 251 ? 31.024 15.224 -13.386 1.00 83.56 251 ILE A O 1
ATOM 1957 N N . GLY A 1 252 ? 30.642 13.083 -12.853 1.00 81.62 252 GLY A N 1
ATOM 1958 C CA . GLY A 1 252 ? 30.799 13.252 -11.406 1.00 81.62 252 GLY A CA 1
ATOM 1959 C C . GLY A 1 252 ? 29.715 14.131 -10.765 1.00 81.62 252 GLY A C 1
ATOM 1960 O O . GLY A 1 252 ? 28.606 14.252 -11.291 1.00 81.62 252 GLY A O 1
ATOM 1961 N N . PHE A 1 253 ? 30.044 14.719 -9.608 1.00 73.75 253 PHE A N 1
ATOM 1962 C CA . PHE A 1 253 ? 29.171 15.605 -8.816 1.00 73.75 253 PHE A CA 1
ATOM 1963 C C . PHE A 1 253 ? 29.733 17.025 -8.614 1.00 73.75 253 PHE A C 1
ATOM 1965 O O . PHE A 1 253 ? 29.111 17.836 -7.928 1.00 73.75 253 PHE A O 1
ATOM 1972 N N . GLU A 1 254 ? 30.898 17.357 -9.182 1.00 63.59 254 GLU A N 1
ATOM 1973 C CA . GLU A 1 254 ? 31.490 18.694 -9.039 1.00 63.59 254 GLU A CA 1
ATOM 1974 C C . GLU A 1 254 ? 30.711 19.718 -9.884 1.00 63.59 254 GLU A C 1
ATOM 1976 O O . GLU A 1 254 ? 30.993 19.937 -11.057 1.00 63.59 254 GLU A O 1
ATOM 1981 N N . ALA A 1 255 ? 29.696 20.326 -9.259 1.00 50.81 255 ALA A N 1
ATOM 1982 C CA . ALA A 1 255 ? 28.917 21.472 -9.737 1.00 50.81 255 ALA A CA 1
ATOM 1983 C C . ALA A 1 255 ? 28.317 21.309 -11.150 1.00 50.81 255 ALA A C 1
ATOM 1985 O O . ALA A 1 255 ? 28.760 21.913 -12.128 1.00 50.81 255 ALA A O 1
ATOM 1986 N N . VAL A 1 256 ? 27.234 20.535 -11.239 1.00 57.44 256 VAL A N 1
ATOM 1987 C CA . VAL A 1 256 ? 26.430 20.390 -12.460 1.00 57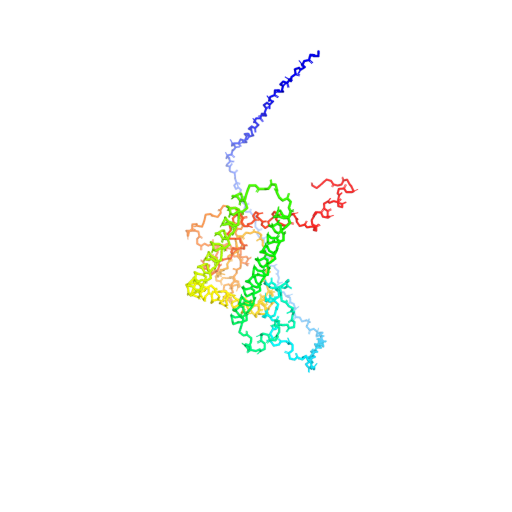.44 256 VAL A CA 1
ATOM 1988 C C . VAL A 1 256 ? 25.568 21.633 -12.701 1.00 57.44 256 VAL A C 1
ATOM 1990 O O . VAL A 1 256 ? 24.376 21.657 -12.410 1.00 57.44 256 VA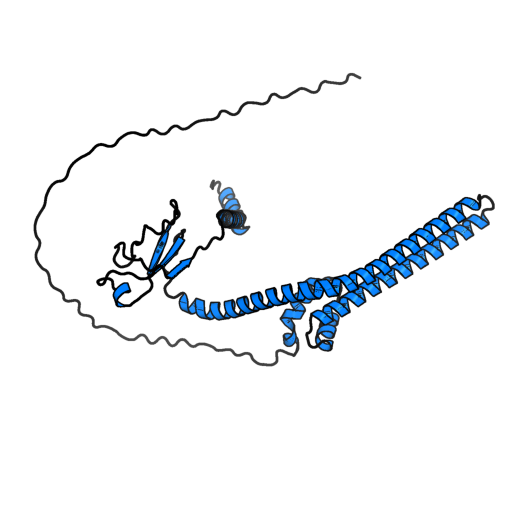L A O 1
ATOM 1993 N N . SER A 1 257 ? 26.153 22.687 -13.267 1.00 57.78 257 SER A N 1
ATOM 1994 C CA . SER A 1 257 ? 25.367 23.581 -14.115 1.00 57.78 257 SER A CA 1
ATOM 1995 C C . SER A 1 257 ? 25.366 22.996 -15.527 1.00 57.78 257 SER A C 1
ATOM 1997 O O . SER A 1 257 ? 26.365 23.021 -16.245 1.00 57.78 257 SER A O 1
ATOM 1999 N N . PHE A 1 258 ? 24.236 22.405 -15.915 1.00 61.94 258 PHE A N 1
ATOM 2000 C CA . PHE A 1 258 ? 23.983 22.017 -17.300 1.00 61.94 258 PHE A CA 1
ATOM 2001 C C . PHE A 1 258 ? 23.734 23.297 -18.101 1.00 61.94 258 PHE A C 1
ATOM 2003 O O . PHE A 1 258 ? 22.597 23.719 -18.295 1.00 61.94 258 PHE A O 1
ATOM 2010 N N . THR A 1 259 ? 24.802 23.967 -18.527 1.00 61.25 259 THR A N 1
ATOM 2011 C CA . THR A 1 259 ? 24.672 24.927 -19.618 1.00 61.25 259 THR A CA 1
ATOM 2012 C C . THR A 1 259 ? 24.662 24.119 -20.909 1.00 61.25 259 THR A C 1
ATOM 2014 O O . THR A 1 259 ? 25.586 23.348 -21.174 1.00 61.25 259 THR A O 1
ATOM 2017 N N . SER A 1 260 ? 23.608 24.270 -21.716 1.00 61.12 260 SER A N 1
ATOM 2018 C CA . SER A 1 260 ? 23.490 23.664 -23.057 1.00 61.12 260 SER A CA 1
ATOM 2019 C C . SER A 1 260 ? 24.689 23.960 -23.969 1.00 61.12 260 SER A C 1
ATOM 2021 O O . SER A 1 260 ? 24.880 23.334 -25.006 1.00 61.12 260 SER A O 1
ATOM 2023 N N . ASP A 1 261 ? 25.496 24.931 -23.557 1.00 60.47 261 ASP A N 1
ATOM 2024 C CA . ASP A 1 261 ? 26.548 25.590 -24.303 1.00 60.47 261 ASP A CA 1
ATOM 2025 C C . ASP A 1 261 ? 27.875 24.808 -24.232 1.00 60.47 261 ASP A C 1
ATOM 2027 O O . ASP A 1 261 ? 28.754 24.999 -25.073 1.00 60.47 261 ASP A O 1
ATOM 2031 N N . LYS A 1 262 ? 28.032 23.881 -23.269 1.00 62.69 262 LYS A N 1
ATOM 2032 C CA . LYS A 1 262 ? 29.121 22.887 -23.268 1.00 62.69 262 LYS A CA 1
ATOM 2033 C C . LYS A 1 262 ? 28.674 21.646 -24.039 1.00 62.69 262 LYS A C 1
ATOM 2035 O O . LYS A 1 262 ? 28.294 20.632 -23.469 1.00 62.69 262 LYS A O 1
ATOM 2040 N N . ALA A 1 263 ? 28.740 21.748 -25.362 1.00 69.75 263 ALA A N 1
ATOM 2041 C CA . ALA A 1 263 ? 28.158 20.781 -26.290 1.00 69.75 263 ALA A CA 1
ATOM 2042 C C . ALA A 1 263 ? 28.917 19.447 -26.437 1.00 69.75 263 ALA A C 1
ATOM 2044 O O . ALA A 1 263 ? 28.527 18.647 -27.281 1.00 69.75 263 ALA A O 1
ATOM 2045 N N . LEU A 1 264 ? 30.022 19.210 -25.715 1.00 88.62 264 LEU A N 1
ATOM 2046 C CA . LEU A 1 264 ? 30.887 18.048 -25.952 1.00 88.62 264 LEU A CA 1
ATOM 2047 C C . LEU A 1 264 ? 31.525 17.511 -24.666 1.00 88.62 264 LEU A C 1
ATOM 2049 O O . LEU A 1 264 ? 32.193 18.247 -23.938 1.00 88.62 264 LEU A O 1
ATOM 2053 N N . TYR A 1 265 ? 31.394 16.204 -24.444 1.00 90.50 265 TYR A N 1
ATOM 2054 C CA . TYR A 1 265 ? 32.030 15.488 -23.339 1.00 90.50 265 TYR A CA 1
ATOM 2055 C C . TYR A 1 265 ? 33.152 14.558 -23.814 1.00 90.50 265 TYR A C 1
ATOM 2057 O O . TYR A 1 265 ? 33.169 14.120 -24.970 1.00 90.50 265 TYR A O 1
ATOM 2065 N N . CYS A 1 266 ? 34.093 14.251 -22.916 1.00 92.56 266 CYS A N 1
ATOM 2066 C CA . CYS A 1 266 ? 35.215 13.355 -23.190 1.00 92.56 266 CYS A CA 1
ATOM 2067 C C . CYS A 1 266 ? 34.718 11.931 -23.466 1.00 92.56 266 CYS A C 1
ATOM 2069 O O . CYS A 1 266 ? 34.155 11.282 -22.586 1.00 92.56 266 CYS A O 1
ATOM 2071 N N . CYS A 1 267 ? 34.955 11.436 -24.680 1.00 94.12 267 CYS A N 1
ATOM 2072 C CA . CYS A 1 267 ? 34.704 10.043 -25.031 1.00 94.12 267 CYS A CA 1
ATOM 2073 C C . CYS A 1 267 ? 35.717 9.143 -24.300 1.00 94.12 267 CYS A C 1
ATOM 2075 O O . CYS A 1 267 ? 36.914 9.426 -24.374 1.00 94.12 267 CYS A O 1
ATOM 2077 N N . PRO A 1 268 ? 35.296 8.064 -23.619 1.00 91.31 268 PRO A N 1
ATOM 2078 C CA . PRO A 1 268 ? 36.225 7.165 -22.928 1.00 91.31 268 PRO A CA 1
ATOM 2079 C C . PRO A 1 268 ? 37.185 6.444 -23.889 1.00 91.31 268 PRO A C 1
ATOM 2081 O O . PRO A 1 268 ? 38.333 6.194 -23.522 1.00 91.31 268 PRO A O 1
ATOM 2084 N N . ASP A 1 269 ? 36.750 6.185 -25.127 1.00 92.88 269 ASP A N 1
ATOM 2085 C CA . ASP A 1 269 ? 37.512 5.399 -26.102 1.00 92.88 269 ASP A CA 1
ATOM 2086 C C . ASP A 1 269 ? 38.625 6.209 -26.775 1.00 92.88 269 ASP A C 1
ATOM 2088 O O . ASP A 1 269 ? 39.767 5.759 -26.844 1.00 92.88 269 ASP A O 1
ATOM 2092 N N . CYS A 1 270 ? 38.323 7.423 -27.255 1.00 95.19 270 CYS A N 1
ATOM 2093 C CA . CYS A 1 270 ? 39.319 8.282 -27.913 1.00 95.19 270 CYS A CA 1
ATOM 2094 C C . CYS A 1 270 ? 39.900 9.378 -27.011 1.00 95.19 270 CYS A C 1
ATOM 2096 O O . CYS A 1 270 ? 40.862 10.033 -27.401 1.00 95.19 270 CYS A O 1
ATOM 2098 N N . ARG A 1 271 ? 39.343 9.577 -25.807 1.00 94.06 271 ARG A N 1
ATOM 2099 C CA . ARG A 1 271 ? 39.740 10.604 -24.821 1.00 94.06 271 ARG A CA 1
ATOM 2100 C C . ARG A 1 271 ? 39.604 12.053 -25.297 1.00 94.06 271 ARG A C 1
ATOM 2102 O O . ARG A 1 271 ? 40.114 12.963 -24.648 1.00 94.06 271 ARG A O 1
ATOM 2109 N N . GLU A 1 272 ? 38.883 12.281 -26.389 1.00 94.25 272 GLU A N 1
ATOM 2110 C CA . GLU A 1 272 ? 38.599 13.613 -26.922 1.00 94.25 272 GLU A CA 1
ATOM 2111 C C . GLU A 1 272 ? 37.180 14.071 -26.562 1.00 94.25 272 GLU A C 1
ATOM 2113 O O . GLU A 1 272 ? 36.242 13.265 -26.535 1.00 94.25 272 GLU A O 1
ATOM 2118 N N . SER A 1 273 ? 37.001 15.376 -26.343 1.00 93.44 273 SER A N 1
ATOM 2119 C CA . SER A 1 273 ? 35.696 16.011 -26.107 1.00 93.44 273 SER A CA 1
ATOM 2120 C C . SER A 1 273 ? 34.853 16.016 -27.379 1.00 93.44 273 SER A C 1
ATOM 2122 O O . SER A 1 273 ? 34.853 16.983 -28.132 1.00 93.44 273 SER A O 1
ATOM 2124 N N . THR A 1 274 ? 34.178 14.903 -27.651 1.00 93.31 274 THR A N 1
ATOM 2125 C CA . THR A 1 274 ? 33.543 14.605 -28.948 1.00 93.31 274 THR A CA 1
ATOM 2126 C C . THR A 1 274 ? 32.149 14.005 -28.803 1.00 93.31 274 THR A C 1
ATOM 2128 O O . THR A 1 274 ? 31.459 13.797 -29.802 1.00 93.31 274 THR A O 1
ATOM 2131 N N . VAL A 1 275 ? 31.707 13.720 -27.578 1.00 90.19 275 VAL A N 1
ATOM 2132 C CA . VAL A 1 275 ? 30.364 13.203 -27.313 1.00 90.19 275 VAL A CA 1
ATOM 2133 C C . VAL A 1 275 ? 29.405 14.382 -27.200 1.00 90.19 275 VAL A C 1
ATOM 2135 O O . VAL A 1 275 ? 29.362 15.019 -26.152 1.00 90.19 275 VAL A O 1
ATOM 2138 N N . GLY A 1 276 ? 28.686 14.707 -28.277 1.00 83.44 276 GLY A N 1
ATOM 2139 C CA . GLY A 1 276 ? 27.759 15.853 -28.306 1.00 83.44 276 GLY A CA 1
ATOM 2140 C C . GLY A 1 276 ? 26.288 15.497 -28.473 1.00 83.44 276 GLY A C 1
ATOM 2141 O O . GLY A 1 276 ? 25.410 16.233 -28.032 1.00 83.44 276 GLY A O 1
ATOM 2142 N N . SER A 1 277 ? 25.996 14.336 -29.053 1.00 83.31 277 SER A N 1
ATOM 2143 C CA . SER A 1 277 ? 24.628 13.837 -29.182 1.00 83.31 277 SER A CA 1
ATOM 2144 C C . SER A 1 277 ? 24.290 12.978 -27.971 1.00 83.31 277 SER A C 1
ATOM 2146 O O . SER A 1 277 ? 24.462 11.759 -28.008 1.00 83.31 277 SER A O 1
ATOM 2148 N N . ILE A 1 278 ? 23.861 13.621 -26.883 1.00 84.06 278 ILE A N 1
ATOM 2149 C CA . ILE A 1 278 ? 23.369 12.921 -25.693 1.00 84.06 278 ILE A CA 1
ATOM 2150 C C . ILE A 1 278 ? 21.981 12.364 -25.997 1.00 84.06 278 ILE A C 1
ATOM 2152 O O . ILE A 1 278 ? 21.042 13.111 -26.256 1.00 84.06 278 ILE A O 1
ATOM 2156 N N . VAL A 1 279 ? 21.873 11.039 -25.983 1.00 84.56 279 VAL A N 1
ATOM 2157 C CA . VAL A 1 279 ? 20.625 10.308 -26.242 1.00 84.56 279 VAL A CA 1
ATOM 2158 C C . VAL A 1 279 ? 19.876 10.069 -24.940 1.00 84.56 279 VAL A C 1
ATOM 2160 O O . VAL A 1 279 ? 18.648 10.097 -24.902 1.00 84.56 279 VAL A O 1
ATOM 2163 N N . LYS A 1 280 ? 20.621 9.824 -23.860 1.00 85.06 280 LYS A N 1
ATOM 2164 C CA . LYS A 1 280 ? 20.055 9.449 -22.571 1.00 85.06 280 LYS A CA 1
ATOM 2165 C C . LYS A 1 280 ? 20.893 10.028 -21.445 1.00 85.06 280 LYS A C 1
ATOM 2167 O O . LYS A 1 280 ? 22.115 9.917 -21.452 1.00 85.06 280 LYS A O 1
ATOM 2172 N N . ALA A 1 281 ? 20.225 10.605 -20.459 1.00 81.88 281 ALA A N 1
ATOM 2173 C CA . ALA A 1 281 ? 20.817 10.931 -19.172 1.00 81.88 281 ALA A CA 1
ATOM 2174 C C . ALA A 1 281 ? 20.150 10.045 -18.121 1.00 81.88 281 ALA A C 1
ATOM 2176 O O . ALA A 1 281 ? 18.922 9.964 -18.072 1.00 81.88 281 ALA A O 1
ATOM 2177 N N . ILE A 1 282 ? 20.948 9.354 -17.308 1.00 77.88 282 ILE A N 1
ATOM 2178 C CA . ILE A 1 282 ? 20.437 8.562 -16.190 1.00 77.88 282 ILE A CA 1
ATOM 2179 C C . ILE A 1 282 ? 20.955 9.175 -14.897 1.00 77.88 282 ILE A C 1
ATOM 2181 O O . ILE A 1 282 ? 22.158 9.183 -14.624 1.00 77.88 282 ILE A O 1
ATOM 2185 N N . GLN A 1 283 ? 20.017 9.656 -14.086 1.00 70.06 283 GLN A N 1
ATOM 2186 C CA . GLN A 1 283 ? 20.260 10.007 -12.699 1.00 70.06 283 GLN A CA 1
ATOM 2187 C C . GLN A 1 283 ? 19.701 8.880 -11.832 1.00 70.06 283 GLN A C 1
ATOM 2189 O O . GLN A 1 283 ? 18.512 8.581 -11.872 1.00 70.06 283 GLN A O 1
ATOM 2194 N N . HIS A 1 284 ? 20.557 8.239 -11.040 1.00 67.31 284 HIS A N 1
ATOM 2195 C CA . HIS A 1 284 ? 20.128 7.195 -10.103 1.00 67.31 284 HIS A CA 1
ATOM 2196 C C . HIS A 1 284 ? 19.561 7.766 -8.791 1.00 67.31 284 HIS A C 1
ATOM 2198 O O . HIS A 1 284 ? 19.332 7.019 -7.839 1.00 67.31 284 HIS A O 1
ATOM 2204 N N . ALA A 1 285 ? 19.344 9.082 -8.737 1.00 66.19 285 ALA A N 1
ATOM 2205 C CA . ALA A 1 285 ? 18.848 9.837 -7.598 1.00 66.19 285 ALA A CA 1
ATOM 2206 C C . ALA A 1 285 ? 17.807 10.855 -8.028 1.00 66.19 285 ALA A C 1
ATOM 2208 O O . ALA A 1 285 ? 18.059 11.619 -8.950 1.00 66.19 285 ALA A O 1
ATOM 2209 N N . THR A 1 286 ? 16.655 10.871 -7.371 1.00 65.56 286 THR A N 1
ATOM 2210 C CA . THR A 1 286 ? 15.579 11.816 -7.699 1.00 65.56 286 THR A CA 1
ATOM 2211 C C . THR A 1 286 ? 15.802 13.175 -7.043 1.00 65.56 286 THR A C 1
ATOM 2213 O O . THR A 1 286 ? 15.419 14.198 -7.606 1.00 65.56 286 THR A O 1
ATOM 2216 N N . SER A 1 287 ? 16.488 13.208 -5.900 1.00 76.06 287 SER A N 1
ATOM 2217 C CA . SER A 1 287 ? 16.953 14.431 -5.250 1.00 76.06 287 SER A CA 1
ATOM 2218 C C . SER A 1 287 ? 18.189 14.174 -4.380 1.00 76.06 287 SER A C 1
ATOM 2220 O O . SER A 1 287 ? 18.618 13.032 -4.186 1.00 76.06 287 SER A O 1
ATOM 2222 N N . LEU A 1 288 ? 18.785 15.251 -3.863 1.00 73.00 288 LEU A N 1
ATOM 2223 C CA . LEU A 1 288 ? 19.859 15.156 -2.875 1.00 73.00 288 LEU A CA 1
ATOM 2224 C C . LEU A 1 288 ? 19.351 14.519 -1.570 1.00 73.00 288 LEU A C 1
ATOM 2226 O O . LEU A 1 288 ? 20.077 13.762 -0.931 1.00 73.00 288 LEU A O 1
ATOM 2230 N N . GLU A 1 289 ? 18.100 14.789 -1.202 1.00 80.62 289 GLU A N 1
ATOM 2231 C CA . GLU A 1 289 ? 17.429 14.214 -0.036 1.00 80.62 289 GLU A CA 1
ATOM 2232 C C . GLU A 1 289 ? 17.232 12.705 -0.193 1.00 80.62 289 GLU A C 1
ATOM 2234 O O . GLU A 1 289 ? 17.540 11.975 0.739 1.00 80.62 289 GLU A O 1
ATOM 2239 N N . ASP A 1 290 ? 16.832 12.229 -1.376 1.00 79.88 290 ASP A N 1
ATOM 2240 C CA . ASP A 1 290 ? 16.711 10.794 -1.680 1.00 79.88 290 ASP A CA 1
ATOM 2241 C C . ASP A 1 290 ? 18.072 10.068 -1.596 1.00 79.88 290 ASP A C 1
ATOM 2243 O O . ASP A 1 290 ? 18.170 8.946 -1.094 1.00 79.88 290 ASP A O 1
ATOM 2247 N N . LEU A 1 291 ? 19.167 10.719 -2.010 1.00 79.19 291 LEU A N 1
ATOM 2248 C CA . LEU A 1 291 ? 20.520 10.189 -1.783 1.00 79.19 291 LEU A CA 1
ATOM 2249 C C . LEU A 1 291 ? 20.890 10.152 -0.302 1.00 79.19 291 LEU A C 1
ATOM 2251 O O . LEU A 1 291 ? 21.493 9.175 0.154 1.00 79.19 291 LEU A O 1
ATOM 2255 N N . ARG A 1 292 ? 20.556 11.212 0.441 1.00 84.19 292 ARG A N 1
ATOM 2256 C CA . ARG A 1 292 ? 20.844 11.301 1.873 1.00 84.19 292 ARG A CA 1
ATOM 2257 C C . ARG A 1 292 ? 20.077 10.231 2.642 1.00 84.19 292 ARG A C 1
ATOM 2259 O O . ARG A 1 292 ? 20.689 9.503 3.412 1.00 84.19 292 ARG A O 1
ATOM 2266 N N . GLU A 1 293 ? 18.791 10.068 2.354 1.00 91.12 293 GLU A N 1
ATOM 2267 C CA . GLU A 1 293 ? 17.923 9.058 2.955 1.00 91.12 293 GLU A CA 1
ATOM 2268 C C . GLU A 1 293 ? 18.408 7.637 2.645 1.00 91.12 293 GLU A C 1
ATOM 2270 O O . GLU A 1 293 ? 18.551 6.823 3.555 1.00 91.12 293 GLU A O 1
ATOM 2275 N N . ARG A 1 294 ? 18.750 7.326 1.386 1.00 86.81 294 ARG A N 1
ATOM 2276 C CA . ARG A 1 294 ? 19.309 6.006 1.043 1.00 86.81 294 ARG A CA 1
ATOM 2277 C C . ARG A 1 294 ? 20.647 5.735 1.727 1.00 86.81 294 ARG A C 1
ATOM 2279 O O . ARG A 1 294 ? 20.904 4.596 2.110 1.00 86.81 294 ARG A O 1
ATOM 2286 N N . SER A 1 295 ? 21.472 6.763 1.916 1.00 84.25 295 SER A N 1
ATOM 2287 C CA . SER A 1 295 ? 22.748 6.644 2.632 1.00 84.25 295 SER A CA 1
ATOM 2288 C C . SER A 1 295 ? 22.541 6.441 4.135 1.00 84.25 295 SER A C 1
ATOM 2290 O O . SER A 1 295 ? 23.169 5.561 4.720 1.00 84.25 295 SER A O 1
ATOM 2292 N N . GLU A 1 296 ? 21.630 7.196 4.754 1.00 91.38 296 GLU A N 1
ATOM 2293 C CA . GLU A 1 296 ? 21.245 7.041 6.162 1.00 91.38 296 GLU A CA 1
ATOM 2294 C C . GLU A 1 296 ? 20.652 5.649 6.413 1.00 91.38 296 GLU A C 1
ATOM 2296 O O . GLU A 1 296 ? 21.086 4.954 7.328 1.00 91.38 296 GLU A O 1
ATOM 2301 N N . ASN A 1 297 ? 19.739 5.187 5.555 1.00 92.50 297 ASN A N 1
ATOM 2302 C CA . ASN A 1 297 ? 19.143 3.854 5.649 1.00 92.50 297 ASN A CA 1
ATOM 2303 C C . ASN A 1 297 ? 20.179 2.736 5.471 1.00 92.50 297 ASN A C 1
ATOM 2305 O O . ASN A 1 297 ? 20.135 1.740 6.191 1.00 92.50 297 ASN A O 1
ATOM 2309 N N . ALA A 1 298 ? 21.133 2.898 4.548 1.00 86.81 298 ALA A N 1
ATOM 2310 C CA . ALA A 1 298 ? 22.218 1.938 4.371 1.00 86.81 298 ALA A CA 1
ATOM 2311 C C . ALA A 1 298 ? 23.130 1.884 5.606 1.00 86.81 298 ALA A C 1
ATOM 2313 O O . ALA A 1 298 ? 23.432 0.791 6.084 1.00 86.81 298 ALA A O 1
ATOM 2314 N N . MET A 1 299 ? 23.524 3.035 6.163 1.00 86.75 299 MET A N 1
ATOM 2315 C CA . MET A 1 299 ? 24.344 3.091 7.381 1.00 86.75 299 MET A CA 1
ATOM 2316 C C . MET A 1 299 ? 23.619 2.548 8.614 1.00 86.75 299 MET A C 1
ATOM 2318 O O . MET A 1 299 ? 24.238 1.885 9.440 1.00 86.75 299 MET A O 1
ATOM 2322 N N . ASN A 1 300 ? 22.309 2.774 8.707 1.00 91.38 300 ASN A N 1
ATOM 2323 C CA . ASN A 1 300 ? 21.464 2.264 9.785 1.00 91.38 300 ASN A CA 1
ATOM 2324 C C . ASN A 1 300 ? 21.044 0.799 9.585 1.00 91.38 300 ASN A C 1
ATOM 2326 O O . ASN A 1 300 ? 20.257 0.272 10.373 1.00 91.38 300 ASN A O 1
ATOM 2330 N N . SER A 1 301 ? 21.544 0.122 8.546 1.00 95.56 301 SER A N 1
ATOM 2331 C CA . SER A 1 301 ? 21.280 -1.301 8.348 1.00 95.56 301 SER A CA 1
ATOM 2332 C C . SER A 1 301 ? 21.799 -2.128 9.527 1.00 95.56 301 SER A C 1
ATOM 2334 O O . SER A 1 301 ? 22.811 -1.819 10.172 1.00 95.56 301 SER A O 1
ATOM 2336 N N . VAL A 1 302 ? 21.084 -3.213 9.818 1.00 93.81 302 VAL A N 1
ATOM 2337 C CA . VAL A 1 302 ? 21.422 -4.127 10.914 1.00 93.81 302 VAL A CA 1
ATOM 2338 C C . VAL A 1 302 ? 22.787 -4.768 10.664 1.00 93.81 302 VAL A C 1
ATOM 2340 O O . VAL A 1 302 ? 23.556 -4.975 11.598 1.00 93.81 302 VAL A O 1
ATOM 2343 N N . GLU A 1 303 ? 23.131 -5.032 9.406 1.00 93.12 303 GLU A N 1
ATOM 2344 C CA . GLU A 1 303 ? 24.409 -5.592 8.983 1.00 93.12 303 GLU A CA 1
ATOM 2345 C C . GLU A 1 303 ? 25.583 -4.663 9.309 1.00 93.12 303 GLU A C 1
ATOM 2347 O O . GLU A 1 303 ? 26.561 -5.116 9.911 1.00 93.12 303 GLU A O 1
ATOM 2352 N N . ILE A 1 304 ? 25.481 -3.371 8.972 1.00 92.56 304 ILE A N 1
ATOM 2353 C CA . ILE A 1 304 ? 26.524 -2.383 9.288 1.00 92.56 304 ILE A CA 1
ATOM 2354 C C . ILE A 1 304 ? 26.599 -2.157 10.798 1.00 92.56 304 ILE A C 1
ATOM 2356 O O . ILE A 1 304 ? 27.694 -2.164 11.356 1.00 92.56 304 ILE A O 1
ATOM 2360 N N . THR A 1 305 ? 25.461 -2.072 11.488 1.00 94.75 305 THR A N 1
ATOM 2361 C CA . THR A 1 305 ? 25.421 -1.947 12.956 1.00 94.75 305 THR A CA 1
ATOM 2362 C C . THR A 1 305 ? 26.102 -3.141 13.642 1.00 94.75 305 THR A C 1
ATOM 2364 O O . THR A 1 305 ? 26.921 -2.982 14.551 1.00 94.75 305 THR A O 1
ATOM 2367 N N . ASN A 1 306 ? 25.839 -4.360 13.170 1.00 95.38 306 ASN A N 1
ATOM 2368 C CA . ASN A 1 306 ? 26.480 -5.581 13.660 1.00 95.38 306 ASN A CA 1
ATOM 2369 C C . ASN A 1 306 ? 27.982 -5.627 13.345 1.00 95.38 306 ASN A C 1
ATOM 2371 O O . ASN A 1 306 ? 28.761 -6.197 14.109 1.00 95.38 306 ASN A O 1
ATOM 2375 N N . LEU A 1 307 ? 28.408 -5.052 12.220 1.00 94.94 307 LEU A N 1
ATOM 2376 C CA . LEU A 1 307 ? 29.822 -4.951 11.879 1.00 94.94 307 LEU A CA 1
ATOM 2377 C C . LEU A 1 307 ? 30.537 -3.941 12.784 1.00 94.94 307 LEU A C 1
ATOM 2379 O O . LEU A 1 307 ? 31.580 -4.266 13.346 1.00 94.94 307 LEU A O 1
ATOM 2383 N N . VAL A 1 308 ? 29.953 -2.758 12.979 1.00 94.81 308 VAL A N 1
ATOM 2384 C CA . VAL A 1 308 ? 30.491 -1.704 13.853 1.00 94.81 308 VAL A CA 1
ATOM 2385 C C . VAL A 1 308 ? 30.618 -2.208 15.289 1.00 94.81 308 VAL A C 1
ATOM 2387 O O . VAL A 1 308 ? 31.676 -2.068 15.894 1.00 94.81 308 VAL A O 1
ATOM 2390 N N . THR A 1 309 ? 29.597 -2.883 15.817 1.00 95.06 309 THR A N 1
ATOM 2391 C CA . THR A 1 309 ? 29.650 -3.471 17.169 1.00 95.06 309 THR A CA 1
ATOM 2392 C C . THR A 1 309 ? 30.712 -4.568 17.294 1.00 95.06 309 THR A C 1
ATOM 2394 O O . THR A 1 309 ? 31.401 -4.649 18.313 1.00 95.06 309 THR A O 1
ATOM 2397 N N . LYS A 1 310 ? 30.912 -5.392 16.254 1.00 96.62 310 LYS A N 1
ATOM 2398 C CA . LYS A 1 310 ? 32.027 -6.353 16.212 1.00 96.62 310 LYS A CA 1
ATOM 2399 C C . LYS A 1 310 ? 33.380 -5.648 16.223 1.00 96.62 310 LYS A C 1
ATOM 2401 O O . LYS A 1 310 ? 34.248 -6.081 16.967 1.00 96.62 310 LYS A O 1
ATOM 2406 N N . LEU A 1 311 ? 33.563 -4.582 15.445 1.00 95.88 311 LEU A N 1
ATOM 2407 C CA . LEU A 1 311 ? 34.814 -3.814 15.408 1.00 95.88 311 LEU A CA 1
ATOM 2408 C C . LEU A 1 311 ? 35.105 -3.134 16.753 1.00 95.88 311 LEU A C 1
ATOM 2410 O O . LEU A 1 311 ? 36.223 -3.230 17.255 1.00 95.88 311 LEU A O 1
ATOM 2414 N N . GLN A 1 312 ? 34.080 -2.572 17.398 1.00 95.00 312 GLN A N 1
ATOM 2415 C CA . GLN A 1 312 ? 34.180 -1.994 18.741 1.00 95.00 312 GLN A CA 1
ATOM 2416 C C . GLN A 1 312 ? 34.605 -3.023 19.798 1.00 95.00 312 GLN A C 1
ATOM 2418 O O . GLN A 1 312 ? 35.353 -2.685 20.712 1.00 95.00 312 GLN A O 1
ATOM 2423 N N . LYS A 1 313 ? 34.199 -4.294 19.660 1.00 96.25 313 LYS A N 1
ATOM 2424 C CA . LYS A 1 313 ? 34.651 -5.388 20.542 1.00 96.25 313 LYS A CA 1
ATOM 2425 C C . LYS A 1 313 ? 36.164 -5.632 20.460 1.00 96.25 313 LYS A C 1
ATOM 2427 O O . LYS A 1 313 ? 36.744 -6.139 21.415 1.00 96.25 313 LYS A O 1
ATOM 2432 N N . TYR A 1 314 ? 36.787 -5.289 19.336 1.00 95.44 314 TYR A N 1
ATOM 2433 C CA . TYR A 1 314 ? 38.235 -5.363 19.138 1.00 95.44 314 TYR A CA 1
ATOM 2434 C C . TYR A 1 314 ? 38.938 -4.024 19.402 1.00 95.44 314 TYR A C 1
ATOM 2436 O O . TYR A 1 314 ? 40.092 -3.874 19.015 1.00 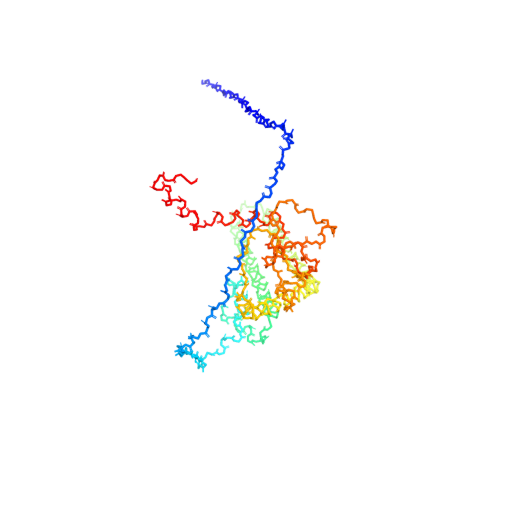95.44 314 TYR A O 1
ATOM 2444 N N . GLU A 1 315 ? 38.249 -3.056 20.022 1.00 94.69 315 GLU A N 1
ATOM 2445 C CA . GLU A 1 315 ? 38.764 -1.704 20.290 1.00 94.69 315 GLU A CA 1
ATOM 2446 C C . GLU A 1 315 ? 39.188 -0.950 19.015 1.00 94.69 315 GLU A C 1
ATOM 2448 O O . GLU A 1 315 ? 39.997 -0.024 19.054 1.00 94.69 315 GLU A O 1
ATOM 2453 N N . ILE A 1 316 ? 38.618 -1.325 17.864 1.00 91.00 316 ILE A N 1
ATOM 2454 C CA . ILE A 1 316 ? 38.813 -0.619 16.599 1.00 91.00 316 ILE A CA 1
ATOM 2455 C C . ILE A 1 316 ? 37.762 0.487 16.519 1.00 91.00 316 ILE A C 1
ATOM 2457 O O . ILE A 1 316 ? 36.567 0.219 16.376 1.00 91.00 316 ILE A O 1
ATOM 2461 N N . THR A 1 317 ? 38.209 1.735 16.617 1.00 86.50 317 THR A N 1
ATOM 2462 C CA . THR A 1 317 ? 37.365 2.920 16.449 1.00 86.50 317 THR A CA 1
ATOM 2463 C C . THR A 1 317 ? 37.111 3.161 14.959 1.00 86.50 317 THR A C 1
ATOM 2465 O O . THR A 1 317 ? 38.063 3.321 14.195 1.00 86.50 317 THR A O 1
ATOM 2468 N N . VAL A 1 318 ? 35.835 3.149 14.558 1.00 75.06 318 VAL A N 1
ATOM 2469 C CA . VAL A 1 318 ? 35.352 3.409 13.186 1.00 75.06 318 VAL A CA 1
ATOM 2470 C C . VAL A 1 318 ? 34.940 4.865 13.047 1.00 75.06 318 VAL A C 1
ATOM 2472 O O . VAL A 1 318 ? 34.292 5.364 13.996 1.00 75.06 318 VAL A O 1
#

Solvent-accessible surface area (backbone atoms only — not comparable to full-atom values): 20001 Å² total; per-residue (Å²): 137,86,88,81,84,88,82,86,84,83,88,80,86,82,84,86,84,83,86,84,80,85,89,84,82,90,79,86,88,81,87,83,81,89,84,80,87,82,81,88,84,82,91,82,83,87,87,84,85,88,78,85,79,86,79,83,80,84,78,83,81,79,80,82,86,72,85,82,57,84,74,66,79,48,49,70,59,50,58,52,46,46,73,75,38,53,92,79,49,55,73,66,62,54,47,51,41,32,61,79,45,77,61,42,62,70,60,39,52,52,53,51,52,49,51,52,55,52,52,54,51,52,51,51,52,53,52,49,51,51,52,52,52,51,51,51,52,52,51,55,58,48,62,74,64,78,75,68,74,70,65,61,62,53,53,53,51,53,49,53,52,50,52,50,52,52,50,54,50,50,52,53,53,48,53,54,49,49,58,56,46,43,64,56,45,47,55,56,40,49,51,48,50,50,48,50,52,50,50,49,49,52,48,50,52,47,47,55,45,41,64,51,44,62,65,65,54,79,75,74,67,89,81,68,84,44,41,40,35,31,20,36,42,66,44,82,85,29,67,45,31,70,67,71,35,78,44,71,35,74,71,41,76,83,75,86,74,86,55,85,82,70,55,47,39,56,29,79,88,70,66,42,67,31,29,50,54,70,79,44,77,51,68,96,54,94,42,72,62,54,48,50,50,55,50,52,53,54,60,68,28,68,68,50,48,55,47,52,54,53,38,48,75,69,72,45,88,128

pLDDT: mean 71.0, std 21.63, range [29.58, 97.0]